Protein AF-A0A920LCV9-F1 (afdb_monomer_lite)

Secondary structure (DSSP, 8-state):
-HHHHHHHHHHHHHHHHHHHHHTT----------------EEEEETTEEEEHHHHHHHHHHHHHTT--GGG--HHHHHHHHHHHHHHHHHHHHTT----HHHHHHHHHHHHHHHHHHHSSHHHHHHHTT-S-HHHHHHHHHHHHHHHHHHHHHHHHHHHT-PPPHHHHHHHHHTS-TTTS--PPP---------PPPPPHHHHHHHHHHHHHHHHHHHTS---HHHHHHHH---GGGGGGTT-----

Radius of gyration: 43.28 Å; chains: 1; bounding box: 130×55×115 Å

Foldseek 3Di:
DVVVVVVVVVVVVVVVVVVVVVVVPDPPPPPPPVPDCPKDFPDDAPPDTDIPVNLVVVLVVCVVVVHDCPPPDSVVSVVVVNLLLNQLVVLVVVVPDDDLVVLLVVLVVVLVVLCVVQVHSVSVCVVVVHDDPVVVSVVSSVVVSSNVSSVVSVVVVVVPDDDDPVNVVVVVVPDPPVPDDDDDDDDDDDDDDDDDDDDVVVVVVVVVVVVVLVCCCPPVVDDNLVVCCVPDVDPVCNPPSPDDPPD

Sequence (247 aa):
MNKILSFYKQTCLLFFTLFVICLHGQSVSNSDLKKIKIDGVAAVVGDFVILDSDIDKTLIDLQSQGVSTENLDRCNLLGKLMEDKLYAHHAEQDSLEVDNQQIQSYVDQSIEYFTSQLGSIEKVLEYYKRKDEQAFRQELFEINKVNQLAQLMQSTIIDEIEITPEEVKSFFDNIPRYDLPIFGTELEISQIVVKPEVSDDDKKKIVDRLESIRNDVVVNGSSFCHKGNFVFSRPWYKTNGWKTNTR

pLDDT: mean 81.23, std 13.65, range [36.28, 95.38]

Structure (mmCIF, N/CA/C/O backbone):
data_AF-A0A920LCV9-F1
#
_entry.id   AF-A0A920LCV9-F1
#
loop_
_atom_site.group_PDB
_atom_site.id
_atom_site.type_symbol
_atom_site.label_atom_id
_atom_site.label_alt_id
_atom_site.label_comp_id
_atom_site.label_asym_id
_atom_site.label_entity_id
_atom_site.label_seq_id
_atom_site.pdbx_PDB_ins_code
_atom_site.Cartn_x
_atom_site.Cartn_y
_atom_site.Cartn_z
_atom_site.occupancy
_atom_site.B_iso_or_equiv
_atom_site.auth_seq_id
_atom_site.auth_comp_id
_atom_site.auth_asym_id
_atom_site.auth_atom_id
_atom_site.pdbx_PDB_model_num
ATOM 1 N N . MET A 1 1 ? -70.083 6.249 77.666 1.00 58.03 1 MET A N 1
ATOM 2 C CA . MET A 1 1 ? -69.489 5.176 76.831 1.00 58.03 1 MET A CA 1
ATOM 3 C C . MET A 1 1 ? -69.625 5.415 75.319 1.00 58.03 1 MET A C 1
ATOM 5 O O . MET A 1 1 ? -68.669 5.140 74.611 1.00 58.03 1 MET A O 1
ATOM 9 N N . ASN A 1 2 ? -70.705 6.023 74.807 1.00 57.53 2 ASN A N 1
ATOM 10 C CA . ASN A 1 2 ? -70.919 6.168 73.348 1.00 57.53 2 ASN A CA 1
ATOM 11 C C . ASN A 1 2 ? -70.010 7.179 72.608 1.00 57.53 2 ASN A C 1
ATOM 13 O O . ASN A 1 2 ? -69.813 7.043 71.404 1.00 57.53 2 ASN A O 1
ATOM 17 N N . LYS A 1 3 ? -69.410 8.165 73.295 1.00 59.84 3 LYS A N 1
ATOM 18 C CA . LYS A 1 3 ? -68.502 9.144 72.654 1.00 59.84 3 LYS A CA 1
ATOM 19 C C . LYS A 1 3 ? -67.120 8.567 72.312 1.00 59.84 3 LYS A C 1
ATOM 21 O O . LYS A 1 3 ? -66.543 8.942 71.301 1.00 59.84 3 LYS A O 1
ATOM 26 N N . ILE A 1 4 ? -66.621 7.621 73.111 1.00 64.81 4 ILE A N 1
ATOM 27 C CA . ILE A 1 4 ? -65.310 6.976 72.901 1.00 64.81 4 ILE A CA 1
ATOM 28 C C . ILE A 1 4 ? -65.374 6.003 71.715 1.00 64.81 4 ILE A C 1
ATOM 30 O O . ILE A 1 4 ? -64.457 5.958 70.899 1.00 64.81 4 ILE A O 1
ATOM 34 N N . LEU A 1 5 ? -66.503 5.299 71.560 1.00 60.22 5 LEU A N 1
ATOM 35 C CA . LEU A 1 5 ? -66.743 4.407 70.424 1.00 60.22 5 LEU A CA 1
ATOM 36 C C . LEU A 1 5 ? -66.846 5.178 69.093 1.00 60.22 5 LEU A C 1
ATOM 38 O O . LEU A 1 5 ? -66.324 4.733 68.075 1.00 60.22 5 LEU A O 1
ATOM 42 N N . SER A 1 6 ? -67.469 6.363 69.109 1.00 59.53 6 SER A N 1
ATOM 43 C CA . SER A 1 6 ? -67.522 7.272 67.953 1.00 59.53 6 SER A CA 1
ATOM 44 C C . SER A 1 6 ? -66.137 7.788 67.560 1.00 59.53 6 SER A C 1
ATOM 46 O O . SER A 1 6 ? -65.866 7.947 66.373 1.00 59.53 6 SER A O 1
ATOM 48 N N . PHE A 1 7 ? -65.268 8.041 68.541 1.00 65.44 7 PHE A N 1
ATOM 49 C CA . PHE A 1 7 ? -63.921 8.557 68.304 1.00 65.44 7 PHE A CA 1
ATOM 50 C C . PHE A 1 7 ? -63.031 7.509 67.626 1.00 65.44 7 PHE A C 1
ATOM 52 O O . PHE A 1 7 ? -62.386 7.820 66.631 1.00 65.44 7 PHE A O 1
ATOM 59 N N . TYR A 1 8 ? -63.083 6.253 68.090 1.00 64.44 8 TYR A N 1
ATOM 60 C CA . TYR A 1 8 ? -62.370 5.129 67.467 1.00 64.44 8 TYR A CA 1
ATOM 61 C C . TYR A 1 8 ? -62.879 4.806 66.058 1.00 64.44 8 TYR A C 1
ATOM 63 O O . TYR A 1 8 ? -62.100 4.448 65.179 1.00 64.44 8 TYR A O 1
ATOM 71 N N . LYS A 1 9 ? -64.185 4.963 65.814 1.00 70.50 9 LYS A N 1
ATOM 72 C CA . LYS A 1 9 ? -64.770 4.746 64.487 1.00 70.50 9 LYS A CA 1
ATOM 73 C C . LYS A 1 9 ? -64.315 5.815 63.486 1.00 70.50 9 LYS A C 1
ATOM 75 O O . LYS A 1 9 ? -64.007 5.472 62.351 1.00 70.50 9 LYS A O 1
ATOM 80 N N . GLN A 1 10 ? -64.205 7.078 63.913 1.00 71.00 10 GLN A N 1
ATOM 81 C CA . GLN A 1 10 ? -63.743 8.192 63.074 1.00 71.00 10 GLN A CA 1
ATOM 82 C C . GLN A 1 10 ? -62.236 8.112 62.770 1.00 71.00 10 GLN A C 1
ATOM 84 O O . GLN A 1 10 ? -61.829 8.343 61.633 1.00 71.00 10 GLN A O 1
ATOM 89 N N . THR A 1 11 ? -61.408 7.747 63.757 1.00 71.31 11 THR A N 1
ATOM 90 C CA . THR A 1 11 ? -59.956 7.577 63.562 1.00 71.31 11 THR A CA 1
ATOM 91 C C . THR A 1 11 ? -59.626 6.353 62.710 1.00 71.31 11 THR A C 1
ATOM 93 O O . THR A 1 11 ? -58.707 6.412 61.897 1.00 71.31 11 THR A O 1
ATOM 96 N N . CYS A 1 12 ? -60.409 5.274 62.815 1.00 69.81 12 CYS A N 1
ATOM 97 C CA . CYS A 1 12 ? -60.252 4.089 61.970 1.00 69.81 12 CYS A CA 1
ATOM 98 C C . CYS A 1 12 ? -60.714 4.345 60.520 1.00 69.81 12 CYS A C 1
ATOM 100 O O . CYS A 1 12 ? -60.045 3.908 59.585 1.00 69.81 12 CYS A O 1
ATOM 102 N N . LEU A 1 13 ? -61.782 5.133 60.313 1.00 71.12 13 LEU A N 1
ATOM 103 C CA . LEU A 1 13 ? -62.235 5.534 58.972 1.00 71.12 13 LEU A CA 1
ATOM 104 C C . LEU A 1 13 ? -61.201 6.428 58.260 1.00 71.12 13 LEU A C 1
ATOM 106 O O . LEU A 1 13 ? -60.940 6.227 57.079 1.00 71.12 13 LEU A O 1
ATOM 110 N N . LEU A 1 14 ? -60.564 7.355 58.989 1.00 68.06 14 LEU A N 1
ATOM 111 C CA . LEU A 1 14 ? -59.497 8.226 58.470 1.00 68.06 14 LEU A CA 1
ATOM 112 C C . LEU A 1 14 ? -58.232 7.447 58.070 1.00 68.06 14 LEU A C 1
ATOM 114 O O . LEU A 1 14 ? -57.639 7.726 57.027 1.00 68.06 14 LEU A O 1
ATOM 118 N N . PHE A 1 15 ? -57.843 6.432 58.848 1.00 66.75 15 PHE A N 1
ATOM 119 C CA . PHE A 1 15 ? -56.713 5.559 58.506 1.00 66.75 15 PHE A CA 1
ATOM 120 C C . PHE A 1 15 ? -57.008 4.658 57.300 1.00 66.75 15 PHE A C 1
ATOM 122 O O . PHE A 1 15 ? -56.132 4.449 56.461 1.00 66.75 15 PHE A O 1
ATOM 129 N N . PHE A 1 16 ? -58.246 4.176 57.166 1.00 65.31 16 PHE A N 1
ATOM 130 C CA . PHE A 1 16 ? -58.659 3.375 56.013 1.00 65.31 16 PHE A CA 1
ATOM 131 C C . PHE A 1 16 ? -58.687 4.211 54.724 1.00 65.31 16 PHE A C 1
ATOM 133 O O . PHE A 1 16 ? -58.244 3.745 53.677 1.00 65.31 16 PHE A O 1
ATOM 140 N N . THR A 1 17 ? -59.100 5.483 54.798 1.00 64.50 17 THR A N 1
ATOM 141 C CA . THR A 1 17 ? -59.024 6.401 53.648 1.00 64.50 17 THR A CA 1
ATOM 142 C C . THR A 1 17 ? -57.586 6.760 53.259 1.00 64.50 17 THR A C 1
ATOM 144 O O . THR A 1 17 ? -57.299 6.882 52.072 1.00 64.50 17 THR A O 1
ATOM 147 N N . LEU A 1 18 ? -56.659 6.857 54.221 1.00 63.53 18 LEU A N 1
ATOM 148 C CA . LEU A 1 18 ? -55.242 7.134 53.949 1.00 63.53 18 LEU A CA 1
ATOM 149 C C . LEU A 1 18 ? -54.534 5.937 53.282 1.00 63.53 18 LEU A C 1
ATOM 151 O O . LEU A 1 18 ? -53.680 6.123 52.419 1.00 63.53 18 LEU A O 1
ATOM 155 N N . PHE A 1 19 ? -54.934 4.707 53.621 1.00 63.50 19 PHE A N 1
ATOM 156 C CA . PHE A 1 19 ? -54.400 3.482 53.017 1.00 63.50 19 PHE A CA 1
ATOM 157 C C . PHE A 1 19 ? -54.870 3.280 51.563 1.00 63.50 19 PHE A C 1
ATOM 159 O O . PHE A 1 19 ? -54.095 2.841 50.716 1.00 63.50 19 PHE A O 1
ATOM 166 N N . VAL A 1 20 ? -56.110 3.665 51.237 1.00 66.50 20 VAL A N 1
ATOM 167 C CA . VAL A 1 20 ? -56.675 3.539 49.876 1.00 66.50 20 VAL A CA 1
ATOM 168 C C . VAL A 1 20 ? -56.090 4.571 48.897 1.00 66.50 20 VAL A C 1
ATOM 170 O O . VAL A 1 20 ? -55.943 4.277 47.710 1.00 66.50 20 VAL A O 1
ATOM 173 N N . ILE A 1 21 ? -55.687 5.752 49.380 1.00 63.03 21 ILE A N 1
ATOM 174 C CA . ILE A 1 21 ? -55.034 6.787 48.556 1.00 63.03 21 ILE A CA 1
ATOM 175 C C . ILE A 1 21 ? -53.597 6.378 48.178 1.00 63.03 21 ILE A C 1
ATOM 177 O O . ILE A 1 21 ? -53.164 6.652 47.061 1.00 63.03 21 ILE A O 1
ATOM 181 N N . CYS A 1 22 ? -52.889 5.629 49.032 1.00 59.06 22 CYS A N 1
ATOM 182 C CA . CYS A 1 22 ? -51.566 5.079 48.702 1.00 59.06 22 CYS A CA 1
ATOM 183 C C . CYS A 1 22 ? -51.599 3.939 47.666 1.00 59.06 22 CYS A C 1
ATOM 185 O O . CYS A 1 22 ? -50.577 3.677 47.034 1.00 59.06 22 CYS A O 1
ATOM 187 N N . LEU A 1 23 ? -52.745 3.278 47.446 1.00 55.47 23 LEU A N 1
ATOM 188 C CA . LEU A 1 23 ? -52.866 2.204 46.447 1.00 55.47 23 LEU A CA 1
ATOM 189 C C . LEU A 1 23 ? -53.067 2.695 45.000 1.00 55.47 23 LEU A C 1
ATOM 191 O O . LEU A 1 23 ? -52.964 1.893 44.079 1.00 55.47 23 LEU A O 1
ATOM 195 N N . HIS A 1 24 ? -53.312 3.989 44.775 1.00 54.56 24 HIS A N 1
ATOM 196 C CA . HIS A 1 24 ? -53.583 4.542 43.437 1.00 54.56 24 HIS A CA 1
ATOM 197 C C . HIS A 1 24 ? -52.374 5.247 42.794 1.00 54.56 24 HIS A C 1
ATOM 199 O O . HIS A 1 24 ? -52.523 5.950 41.798 1.00 54.56 24 HIS A O 1
ATOM 205 N N . GLY A 1 25 ? -51.174 5.079 43.353 1.00 58.78 25 GLY A N 1
ATOM 206 C CA . GLY A 1 25 ? -50.022 5.922 43.037 1.00 58.78 25 GLY A CA 1
ATOM 207 C C . GLY A 1 25 ? -48.787 5.206 42.507 1.00 58.78 25 GLY A C 1
ATOM 208 O O . GLY A 1 25 ? -47.708 5.582 42.936 1.00 58.78 25 GLY A O 1
ATOM 209 N N . GLN A 1 26 ? -48.896 4.214 41.615 1.00 57.78 26 GLN A N 1
ATOM 210 C CA . GLN A 1 26 ? -47.763 3.773 40.777 1.00 57.78 26 GLN A CA 1
ATOM 211 C C . GLN A 1 26 ? -48.237 3.290 39.399 1.00 57.78 26 GLN A C 1
ATOM 213 O O . GLN A 1 26 ? -48.192 2.107 39.078 1.00 57.78 26 GLN A O 1
ATOM 218 N N . SER A 1 27 ? -48.651 4.216 38.535 1.00 48.75 27 SER A N 1
ATOM 219 C CA . SER A 1 27 ? -48.462 4.014 37.099 1.00 48.75 27 SER A CA 1
ATOM 220 C C . SER A 1 27 ? -46.987 4.283 36.805 1.00 48.75 27 SER A C 1
ATOM 222 O O . SER A 1 27 ? -46.595 5.416 36.526 1.00 48.75 27 SER A O 1
ATOM 224 N N . VAL A 1 28 ? -46.150 3.253 36.950 1.00 53.59 28 VAL A N 1
ATOM 225 C CA . VAL A 1 28 ? -44.804 3.259 36.374 1.00 53.59 28 VAL A CA 1
ATOM 226 C C . VAL A 1 28 ? -45.009 3.280 34.868 1.00 53.59 28 VAL A C 1
ATOM 228 O O . VAL A 1 28 ? -45.265 2.254 34.240 1.00 53.59 28 VAL A O 1
ATOM 231 N N . SER A 1 29 ? -44.971 4.477 34.295 1.00 45.62 29 SER A N 1
ATOM 232 C CA . SER A 1 29 ? -44.757 4.663 32.874 1.00 45.62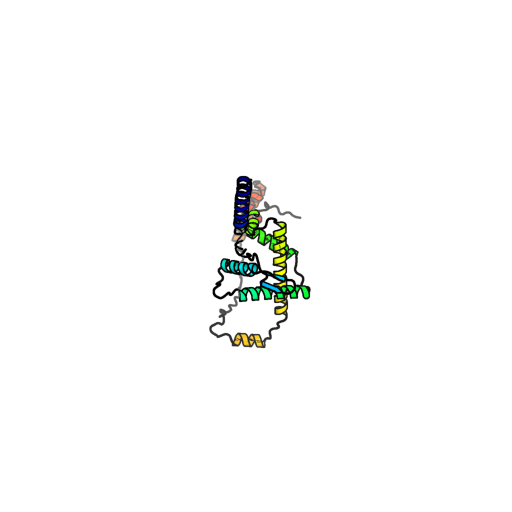 29 SER A CA 1
ATOM 233 C C . SER A 1 29 ? -43.421 3.993 32.574 1.00 45.62 29 SER A C 1
ATOM 235 O O . SER A 1 29 ? -42.367 4.559 32.857 1.00 45.62 29 SER A O 1
ATOM 237 N N . ASN A 1 30 ? -43.456 2.763 32.058 1.00 51.50 30 ASN A N 1
ATOM 238 C CA . ASN A 1 30 ? -42.344 2.217 31.296 1.00 51.50 30 ASN A CA 1
ATOM 239 C C . ASN A 1 30 ? -42.178 3.159 30.104 1.00 51.50 30 ASN A C 1
ATOM 241 O O . ASN A 1 30 ? -42.776 2.962 29.052 1.00 51.50 30 ASN A O 1
ATOM 245 N N . SER A 1 31 ? -41.429 4.246 30.295 1.00 50.25 31 SER A N 1
ATOM 246 C CA . SER A 1 31 ? -40.749 4.884 29.188 1.00 50.25 31 SER A CA 1
ATOM 247 C C . SER A 1 31 ? -39.945 3.765 28.560 1.00 50.25 31 SER A C 1
ATOM 249 O O . SER A 1 31 ? -39.052 3.232 29.224 1.00 50.25 31 SER A O 1
ATOM 251 N N . ASP A 1 32 ? -40.321 3.363 27.350 1.00 58.06 32 ASP A N 1
ATOM 252 C CA . ASP A 1 32 ? -39.513 2.497 26.513 1.00 58.06 32 ASP A CA 1
ATOM 253 C C . ASP A 1 32 ? -38.075 3.003 26.610 1.00 58.06 32 ASP A C 1
ATOM 255 O O . ASP A 1 32 ? -37.727 4.047 26.050 1.00 58.06 32 ASP A O 1
ATOM 259 N N . LEU A 1 33 ? -37.246 2.304 27.392 1.00 58.56 33 LEU A N 1
ATOM 260 C CA . LEU A 1 33 ? -35.805 2.451 27.341 1.00 58.56 33 LEU A CA 1
ATOM 261 C C . LEU A 1 33 ? -35.461 1.977 25.941 1.00 58.56 33 LEU A C 1
ATOM 263 O O . LEU A 1 33 ? -35.270 0.784 25.704 1.00 58.56 33 LEU A O 1
ATOM 267 N N . LYS A 1 34 ? -35.516 2.915 24.995 1.00 62.59 34 LYS A N 1
ATOM 268 C CA . LYS A 1 34 ? -35.220 2.703 23.592 1.00 62.59 34 LYS A CA 1
ATOM 269 C C . LYS A 1 34 ? -33.767 2.262 23.584 1.00 62.59 34 LYS A C 1
ATOM 271 O O . LYS A 1 34 ? -32.870 3.088 23.721 1.00 62.59 34 LYS A O 1
ATOM 276 N N . LYS A 1 35 ? -33.548 0.945 23.581 1.00 71.50 35 LYS A N 1
ATOM 277 C CA . LYS A 1 35 ? -32.213 0.355 23.604 1.00 71.50 35 LYS A CA 1
ATOM 278 C C . LYS A 1 35 ? -31.484 0.926 22.396 1.00 71.50 35 LYS A C 1
ATOM 280 O O . LYS A 1 35 ? -31.874 0.663 21.261 1.00 71.50 35 LYS A O 1
ATOM 285 N N . ILE A 1 36 ? -30.493 1.775 22.646 1.00 74.31 36 ILE A N 1
ATOM 286 C CA . ILE A 1 36 ? -29.676 2.358 21.588 1.00 74.31 36 ILE A CA 1
ATOM 287 C C . ILE A 1 36 ? -28.741 1.244 21.126 1.00 74.31 36 ILE A C 1
ATOM 289 O O . ILE A 1 36 ? -27.939 0.740 21.912 1.00 74.31 36 ILE A O 1
ATOM 293 N N . LYS A 1 37 ? -28.882 0.824 19.867 1.00 74.50 37 LYS A N 1
ATOM 294 C CA . LYS A 1 37 ? -27.910 -0.057 19.218 1.00 74.50 37 LYS A CA 1
ATOM 295 C C . LYS A 1 37 ? -26.623 0.756 19.053 1.00 74.50 37 LYS A C 1
ATOM 297 O O . LYS A 1 37 ? -26.650 1.780 18.381 1.00 74.50 37 LYS A O 1
ATOM 302 N N . ILE A 1 38 ? -25.555 0.350 19.740 1.00 78.81 38 ILE A N 1
ATOM 303 C CA . ILE A 1 38 ? -24.259 1.047 19.701 1.00 78.81 38 ILE A CA 1
ATOM 304 C C . ILE A 1 38 ? -23.527 0.684 18.409 1.00 78.81 38 ILE A C 1
ATOM 306 O O . ILE A 1 38 ? -23.173 1.569 17.643 1.00 78.81 38 ILE A O 1
ATOM 310 N N . ASP A 1 39 ? -23.361 -0.615 18.162 1.00 86.31 39 ASP A N 1
ATOM 311 C CA . ASP A 1 39 ? -22.856 -1.156 16.904 1.00 86.31 39 ASP A CA 1
ATOM 312 C C . ASP A 1 39 ? -23.458 -2.549 16.684 1.00 86.31 39 ASP A C 1
ATOM 314 O O . ASP A 1 39 ? -23.817 -3.242 17.643 1.00 86.31 39 ASP A O 1
ATOM 318 N N . GLY A 1 40 ? -23.643 -2.928 15.426 1.00 87.69 40 GLY A N 1
ATOM 319 C CA . GLY A 1 40 ? -24.177 -4.224 15.031 1.00 87.69 40 GLY A CA 1
ATOM 320 C C . GLY A 1 40 ? -23.167 -5.031 14.248 1.00 87.69 40 GLY A C 1
ATOM 321 O O . GLY A 1 40 ? -22.345 -4.474 13.536 1.00 87.69 40 GLY A O 1
ATOM 322 N N . VAL A 1 41 ? -23.279 -6.352 14.334 1.00 91.88 41 VAL A N 1
ATOM 323 C CA . VAL A 1 41 ? -22.619 -7.235 13.375 1.00 91.88 41 VAL A CA 1
ATOM 324 C C . VAL A 1 41 ? -23.473 -7.270 12.113 1.00 91.88 41 VAL A C 1
ATOM 326 O O . VAL A 1 41 ? -24.637 -7.672 12.177 1.00 91.88 41 VAL A O 1
ATOM 329 N N . ALA A 1 42 ? -22.901 -6.835 10.995 1.00 91.50 42 ALA A N 1
ATOM 330 C CA . ALA A 1 42 ? -23.540 -6.881 9.687 1.00 91.50 42 ALA A CA 1
ATOM 331 C C . ALA A 1 42 ? -23.377 -8.267 9.045 1.00 91.50 42 ALA A C 1
ATOM 333 O O . ALA A 1 42 ? -24.340 -8.824 8.521 1.00 91.50 42 ALA A O 1
ATOM 334 N N . ALA A 1 43 ? -22.169 -8.838 9.119 1.00 92.94 43 ALA A N 1
ATOM 335 C CA . ALA A 1 43 ? -21.843 -10.152 8.568 1.00 92.94 43 ALA A CA 1
ATOM 336 C C . ALA A 1 43 ? -20.645 -10.797 9.287 1.00 92.94 43 ALA A C 1
ATOM 338 O O . ALA A 1 43 ? -19.869 -10.122 9.964 1.00 92.94 43 ALA A O 1
ATOM 339 N N . VAL A 1 44 ? -20.497 -12.112 9.121 1.00 93.62 44 VAL A N 1
ATOM 340 C CA . VAL A 1 44 ? -19.365 -12.905 9.624 1.00 93.62 44 VAL A CA 1
ATOM 341 C C . VAL A 1 44 ? -18.861 -13.788 8.486 1.00 93.62 44 VAL A C 1
ATOM 343 O O . VAL A 1 44 ? -19.664 -14.457 7.834 1.00 93.62 44 VAL A O 1
ATOM 346 N N . VAL A 1 45 ? -17.551 -13.780 8.244 1.00 93.12 45 VAL A N 1
ATOM 347 C CA . VAL A 1 45 ? -16.880 -14.569 7.204 1.00 93.12 45 VAL A CA 1
ATOM 348 C C . VAL A 1 45 ? -15.708 -15.308 7.844 1.00 93.12 45 VAL A C 1
ATOM 350 O O . VAL A 1 45 ? -14.686 -14.698 8.151 1.00 93.12 45 VAL A O 1
ATOM 353 N N . GLY A 1 46 ? -15.875 -16.612 8.080 1.00 89.12 46 GLY A N 1
ATOM 354 C CA . GLY A 1 46 ? -14.899 -17.404 8.835 1.00 89.12 46 GLY A CA 1
ATOM 355 C C . GLY A 1 46 ? -14.686 -16.819 10.233 1.00 89.12 46 GLY A C 1
ATOM 356 O O . GLY A 1 46 ? -15.649 -16.662 10.987 1.00 89.12 46 GLY A O 1
ATOM 357 N N . ASP A 1 47 ? -13.443 -16.441 10.529 1.00 88.56 47 ASP A N 1
ATOM 358 C CA . ASP A 1 47 ? -13.042 -15.812 11.793 1.00 88.56 47 ASP A CA 1
ATOM 359 C C . ASP A 1 47 ? -13.166 -14.273 11.790 1.00 88.56 47 ASP A C 1
ATOM 361 O O . ASP A 1 47 ? -12.996 -13.625 12.826 1.00 88.56 47 ASP A O 1
ATOM 365 N N . PHE A 1 48 ? -13.511 -13.658 10.651 1.00 91.75 48 PHE A N 1
ATOM 366 C CA . PHE A 1 48 ? -13.643 -12.207 10.523 1.00 91.75 48 PHE A CA 1
ATOM 367 C C . PHE A 1 48 ? -15.085 -11.733 10.724 1.00 91.75 48 PHE A C 1
ATOM 369 O O . PHE A 1 48 ? -16.034 -12.262 10.142 1.00 91.75 48 PHE A O 1
ATOM 376 N N . VAL A 1 49 ? -15.249 -10.663 11.503 1.00 92.25 49 VAL A N 1
ATOM 377 C CA . VAL A 1 49 ? -16.540 -10.012 11.765 1.00 92.25 49 VAL A CA 1
ATOM 378 C C . VAL A 1 49 ? -16.560 -8.641 11.094 1.00 92.25 49 VAL A C 1
ATOM 380 O O . VAL A 1 49 ? -15.598 -7.887 11.212 1.00 92.25 49 VAL A O 1
ATOM 383 N N . ILE A 1 50 ? -17.657 -8.318 10.407 1.00 92.62 50 ILE A N 1
ATOM 384 C CA . ILE A 1 50 ? -17.883 -7.018 9.765 1.00 92.62 50 ILE A CA 1
ATOM 385 C C . ILE A 1 50 ? -18.952 -6.271 10.559 1.00 92.62 50 ILE A C 1
ATOM 387 O O . ILE A 1 50 ? -20.062 -6.783 10.755 1.00 92.62 50 ILE A O 1
ATOM 391 N N . LEU A 1 51 ? -18.621 -5.064 11.016 1.00 92.75 51 LEU A N 1
ATOM 392 C CA . LEU A 1 51 ? -19.530 -4.220 11.784 1.00 92.75 51 LEU A CA 1
ATOM 393 C C . LEU A 1 51 ? -20.337 -3.293 10.869 1.00 92.75 51 LEU A C 1
ATOM 395 O O . LEU A 1 51 ? -19.874 -2.882 9.805 1.00 92.75 51 LEU A O 1
ATOM 399 N N . ASP A 1 52 ? -21.535 -2.910 11.312 1.00 91.81 52 ASP A N 1
ATOM 400 C CA . ASP A 1 52 ? -22.338 -1.880 10.643 1.00 91.81 52 ASP A CA 1
ATOM 401 C C . ASP A 1 52 ? -21.543 -0.566 10.533 1.00 91.81 52 ASP A C 1
ATOM 403 O O . ASP A 1 52 ? -21.595 0.110 9.504 1.00 91.81 52 ASP A O 1
ATOM 407 N N . SER A 1 53 ? -20.761 -0.234 11.571 1.00 90.94 53 SER A N 1
ATOM 408 C CA . SER A 1 53 ? -19.914 0.960 11.580 1.00 90.94 53 SER A CA 1
ATOM 409 C C . SER A 1 53 ? -18.764 0.918 10.574 1.00 90.94 53 SER A C 1
ATOM 411 O O . SER A 1 53 ? -18.316 1.979 10.141 1.00 90.94 53 SER A O 1
ATOM 413 N N . ASP A 1 54 ? -18.296 -0.263 10.170 1.00 89.75 54 ASP A N 1
ATOM 414 C CA . ASP A 1 54 ? -17.224 -0.382 9.179 1.00 89.75 54 ASP A CA 1
ATOM 415 C C . ASP A 1 54 ? -17.734 0.006 7.789 1.00 89.75 54 ASP A C 1
ATOM 417 O O . ASP A 1 54 ? -17.080 0.780 7.096 1.00 89.75 54 ASP A O 1
ATOM 421 N N . ILE A 1 55 ? -18.953 -0.415 7.432 1.00 91.50 55 ILE A N 1
ATOM 422 C CA . ILE A 1 55 ? -19.615 -0.038 6.171 1.00 91.50 55 ILE A CA 1
ATOM 423 C C . ILE A 1 55 ? -19.788 1.486 6.092 1.00 91.50 55 ILE A C 1
ATOM 425 O O . ILE A 1 55 ? -19.516 2.101 5.059 1.00 91.50 55 ILE A O 1
ATOM 429 N N . ASP A 1 56 ? -20.229 2.100 7.193 1.00 89.75 56 ASP A N 1
ATOM 430 C CA . ASP A 1 56 ? -20.459 3.544 7.267 1.00 89.75 56 ASP A CA 1
ATOM 431 C C . ASP A 1 56 ? -19.150 4.335 7.159 1.00 89.75 56 ASP A C 1
ATOM 433 O O . ASP A 1 56 ? -19.098 5.340 6.449 1.00 89.75 56 ASP A O 1
ATOM 437 N N . LYS A 1 57 ? -18.082 3.874 7.824 1.00 89.12 57 LYS A N 1
ATOM 438 C CA . LYS A 1 57 ? -16.747 4.481 7.713 1.00 89.12 57 LYS A CA 1
ATOM 439 C C . LYS A 1 57 ? -16.219 4.387 6.290 1.00 89.12 57 LYS A C 1
ATOM 441 O O . LYS A 1 57 ? -15.816 5.406 5.747 1.00 89.12 57 LYS A O 1
ATOM 446 N N . THR A 1 58 ? -16.304 3.216 5.655 1.00 88.06 58 THR A N 1
ATOM 447 C CA . THR A 1 58 ? -15.869 3.047 4.261 1.00 88.06 58 THR A CA 1
ATOM 448 C C . THR A 1 58 ? -16.618 3.990 3.323 1.00 88.06 58 THR A C 1
ATOM 450 O O . THR A 1 58 ? -16.016 4.584 2.431 1.00 88.06 58 THR A O 1
ATOM 453 N N . LEU A 1 59 ? -17.922 4.189 3.535 1.00 88.81 59 LEU A N 1
ATOM 454 C CA . LEU A 1 59 ? -18.697 5.149 2.752 1.00 88.81 59 LEU A CA 1
ATOM 455 C C . LEU A 1 59 ? -18.203 6.591 2.958 1.00 88.81 59 LEU A C 1
ATOM 457 O O . LEU A 1 59 ? -18.031 7.316 1.979 1.00 88.81 59 LEU A O 1
ATOM 461 N N . ILE A 1 60 ? -17.961 7.004 4.206 1.00 87.88 60 ILE A N 1
ATOM 462 C CA . ILE A 1 60 ? -17.431 8.338 4.534 1.00 87.88 60 ILE A CA 1
ATOM 463 C C . ILE A 1 60 ? -16.039 8.536 3.918 1.00 87.88 60 ILE A C 1
ATOM 465 O O . ILE A 1 60 ? -15.765 9.593 3.346 1.00 87.88 60 ILE A O 1
ATOM 469 N N . ASP A 1 61 ? -15.185 7.516 3.972 1.00 85.69 61 ASP A N 1
ATOM 470 C CA . ASP A 1 61 ? -13.838 7.557 3.409 1.00 85.69 61 ASP A CA 1
ATOM 471 C C . ASP A 1 61 ? -13.888 7.741 1.885 1.00 85.69 61 ASP A C 1
ATOM 473 O O . ASP A 1 61 ? -13.213 8.620 1.348 1.00 85.69 61 ASP A O 1
ATOM 477 N N . LEU A 1 62 ? -14.758 7.010 1.182 1.00 87.75 62 LEU A N 1
ATOM 478 C CA . LEU A 1 62 ? -14.957 7.164 -0.266 1.00 87.75 62 LEU A CA 1
ATOM 479 C C . LEU A 1 62 ? -15.504 8.549 -0.641 1.00 87.75 62 LEU A C 1
ATOM 481 O O . LEU A 1 62 ? -15.064 9.147 -1.626 1.00 87.75 62 LEU A O 1
ATOM 485 N N . GLN A 1 63 ? -16.423 9.093 0.161 1.00 86.75 63 GLN A N 1
ATOM 486 C CA . GLN A 1 63 ? -16.923 10.459 -0.021 1.00 86.75 63 GLN A CA 1
ATOM 487 C C . GLN A 1 63 ? -15.813 11.495 0.166 1.00 86.75 63 GLN A C 1
ATOM 489 O O . GLN A 1 63 ? -15.732 12.451 -0.605 1.00 86.75 63 GLN A O 1
ATOM 494 N N . SER A 1 64 ? -14.931 11.294 1.148 1.00 86.56 64 SER A N 1
ATOM 495 C CA . SER A 1 64 ? -13.798 12.190 1.402 1.00 86.56 64 SER A CA 1
ATOM 496 C C . SER A 1 64 ? -12.781 12.204 0.253 1.00 86.56 64 SER A C 1
ATOM 498 O O . SER A 1 64 ? -12.153 13.229 -0.003 1.00 86.56 64 SER A O 1
ATOM 500 N N . GLN A 1 65 ? -12.677 11.096 -0.488 1.00 85.94 65 GLN A N 1
ATOM 501 C CA . GLN A 1 65 ? -11.831 10.953 -1.676 1.00 85.94 65 GLN A CA 1
ATOM 502 C C . GLN A 1 65 ? -12.472 11.525 -2.954 1.00 85.94 65 GLN A C 1
ATOM 504 O O . GLN A 1 65 ? -11.836 11.541 -4.006 1.00 85.94 65 GLN A O 1
ATOM 509 N N . GLY A 1 66 ? -13.719 12.006 -2.887 1.00 83.31 66 GLY A N 1
ATOM 510 C CA . GLY A 1 66 ? -14.437 12.560 -4.037 1.00 83.31 66 GLY A CA 1
ATOM 511 C C . GLY A 1 66 ? -15.014 11.508 -4.989 1.00 83.31 66 GLY A C 1
ATOM 512 O O . GLY A 1 66 ? -15.368 11.844 -6.119 1.00 83.31 66 GLY A O 1
ATOM 513 N N . VAL A 1 67 ? -15.127 10.247 -4.558 1.00 82.12 67 VAL A N 1
ATOM 514 C CA . VAL A 1 67 ? -15.756 9.181 -5.349 1.00 82.12 67 VAL A CA 1
ATOM 515 C C . VAL A 1 67 ? -17.268 9.414 -5.400 1.00 82.12 67 VAL A C 1
ATOM 517 O O . VAL A 1 67 ? -17.914 9.634 -4.373 1.00 82.12 67 VAL A O 1
ATOM 520 N N . SER A 1 68 ? -17.859 9.360 -6.598 1.00 76.75 68 SER A N 1
ATOM 521 C CA . SER A 1 68 ? -19.308 9.499 -6.773 1.00 76.75 68 SER A CA 1
ATOM 522 C C . SER A 1 68 ? -20.041 8.357 -6.062 1.00 76.75 68 SER A C 1
ATOM 524 O O . SER A 1 68 ? -19.951 7.201 -6.477 1.00 76.75 68 SER A O 1
ATOM 526 N N . THR A 1 69 ? -20.792 8.676 -5.010 1.00 72.06 69 THR A N 1
ATOM 527 C CA . THR A 1 69 ? -21.537 7.684 -4.214 1.00 72.06 69 THR A CA 1
ATOM 528 C C . THR A 1 69 ? -22.939 7.390 -4.741 1.00 72.06 69 THR A C 1
ATOM 530 O O . THR A 1 69 ? -23.633 6.548 -4.185 1.00 72.06 69 THR A O 1
ATOM 533 N N . GLU A 1 70 ? -23.345 8.016 -5.848 1.00 70.75 70 GLU A N 1
ATOM 534 C CA . GLU A 1 70 ? -24.692 7.883 -6.424 1.00 70.75 70 GLU A CA 1
ATOM 535 C C . GLU A 1 70 ? -25.059 6.437 -6.808 1.00 70.75 70 GLU A C 1
ATOM 537 O O . GLU A 1 70 ? -26.229 6.074 -6.753 1.00 70.75 70 GLU A O 1
ATOM 542 N N . ASN A 1 71 ? -24.065 5.599 -7.129 1.00 69.50 71 ASN A N 1
ATOM 543 C CA . ASN A 1 71 ? -24.253 4.183 -7.478 1.00 69.50 71 ASN A CA 1
ATOM 544 C C . ASN A 1 71 ? -23.767 3.204 -6.389 1.00 69.50 71 ASN A C 1
ATOM 546 O O . ASN A 1 71 ? -23.794 1.987 -6.590 1.00 69.50 71 ASN A O 1
ATOM 550 N N . LEU A 1 72 ? -23.288 3.708 -5.248 1.00 76.81 72 LEU A N 1
ATOM 551 C CA . LEU A 1 72 ? -22.751 2.884 -4.165 1.00 76.81 72 LEU A CA 1
ATOM 552 C C . LEU A 1 72 ? -23.822 2.659 -3.100 1.00 76.81 72 LEU A C 1
ATOM 554 O O . LEU A 1 72 ? -23.993 3.459 -2.183 1.00 76.81 72 LEU A O 1
ATOM 558 N N . ASP A 1 73 ? -24.534 1.541 -3.223 1.00 84.06 73 ASP A N 1
ATOM 559 C CA . ASP A 1 73 ? -25.435 1.079 -2.174 1.00 84.06 73 ASP A CA 1
ATOM 560 C C . ASP A 1 73 ? -24.656 0.412 -1.027 1.00 84.06 73 ASP A C 1
ATOM 562 O O . ASP A 1 73 ? -23.606 -0.208 -1.230 1.00 84.06 73 ASP A O 1
ATOM 566 N N . ARG A 1 74 ? -25.210 0.477 0.188 1.00 86.19 74 ARG A N 1
ATOM 567 C CA . ARG A 1 74 ? -24.666 -0.191 1.382 1.00 86.19 74 ARG A CA 1
ATOM 568 C C . ARG A 1 74 ? -24.468 -1.684 1.146 1.00 86.19 74 ARG A C 1
ATOM 570 O O . ARG A 1 74 ? -23.514 -2.259 1.656 1.00 86.19 74 ARG A O 1
ATOM 577 N N . CYS A 1 75 ? -25.364 -2.304 0.377 1.00 89.19 75 CYS A N 1
ATOM 578 C CA . CYS A 1 75 ? -25.279 -3.721 0.044 1.00 89.19 75 CYS A CA 1
ATOM 579 C C . CYS A 1 75 ? -24.052 -4.038 -0.822 1.00 89.19 75 CYS A C 1
ATOM 581 O O . CYS A 1 75 ? -23.378 -5.031 -0.561 1.00 89.19 75 CYS A O 1
ATOM 583 N N . ASN A 1 76 ? -23.718 -3.178 -1.789 1.00 89.69 76 ASN A N 1
ATOM 584 C CA . ASN A 1 76 ? -22.535 -3.354 -2.636 1.00 89.69 76 ASN A CA 1
ATOM 585 C C . ASN A 1 76 ? -21.245 -3.194 -1.822 1.00 89.69 76 ASN A C 1
ATOM 587 O O . ASN A 1 76 ? -20.316 -3.984 -1.980 1.00 89.69 76 ASN A O 1
ATOM 591 N N . LEU A 1 77 ? -21.208 -2.216 -0.909 1.00 90.38 77 LEU A N 1
ATOM 592 C CA . LEU A 1 77 ? -20.079 -2.032 0.007 1.00 90.38 77 LEU A CA 1
ATOM 593 C C . LEU A 1 77 ? -19.915 -3.221 0.955 1.00 90.38 77 LEU A C 1
ATOM 595 O O . LEU A 1 77 ? -18.807 -3.722 1.117 1.00 90.38 77 LEU A O 1
ATOM 599 N N . LEU A 1 78 ? -21.012 -3.713 1.534 1.00 93.25 78 LEU A N 1
ATOM 600 C CA . LEU A 1 78 ? -20.985 -4.921 2.355 1.00 93.25 78 LEU A CA 1
ATOM 601 C C . LEU A 1 78 ? -20.478 -6.123 1.552 1.00 93.25 78 LEU A C 1
ATOM 603 O O . LEU A 1 78 ? -19.634 -6.860 2.048 1.00 93.25 78 LEU A O 1
ATOM 607 N N . GLY A 1 79 ? -20.951 -6.296 0.315 1.00 92.56 79 GLY A N 1
ATOM 608 C CA . GLY A 1 79 ? -20.488 -7.354 -0.580 1.00 92.56 79 GLY A CA 1
ATOM 609 C C . GLY A 1 79 ? -18.980 -7.294 -0.806 1.00 92.56 79 GLY A C 1
ATOM 610 O O . GLY A 1 79 ? -18.307 -8.311 -0.661 1.00 92.56 79 GLY A O 1
ATOM 611 N N . LYS A 1 80 ? -18.437 -6.096 -1.058 1.00 91.88 80 LYS A N 1
ATOM 612 C CA . LYS A 1 80 ? -16.993 -5.900 -1.218 1.00 91.88 80 LYS A CA 1
ATOM 613 C C . LYS A 1 80 ? -16.215 -6.237 0.056 1.00 91.88 80 LYS A C 1
ATOM 615 O O . LYS A 1 80 ? -15.238 -6.973 -0.004 1.00 91.88 80 LYS A O 1
ATOM 620 N N . LEU A 1 81 ? -16.676 -5.762 1.215 1.00 92.81 81 LEU A N 1
ATOM 621 C CA . LEU A 1 81 ? -16.042 -6.076 2.498 1.00 92.81 81 LEU A CA 1
ATOM 622 C C . LEU A 1 81 ? -16.082 -7.582 2.801 1.00 92.81 81 LEU A C 1
ATOM 624 O O . LEU A 1 81 ? -15.105 -8.131 3.300 1.00 92.81 81 LEU A O 1
ATOM 628 N N . MET A 1 82 ? -17.187 -8.262 2.485 1.00 94.44 82 MET A N 1
ATOM 629 C CA . MET A 1 82 ? -17.302 -9.716 2.630 1.00 94.44 82 MET A CA 1
ATOM 630 C C . MET A 1 82 ? -16.338 -10.463 1.708 1.00 94.44 82 MET A C 1
ATOM 632 O O . MET A 1 82 ? -15.728 -11.436 2.143 1.00 94.44 82 MET A O 1
ATOM 636 N N . GLU A 1 83 ? -16.186 -10.003 0.467 1.00 93.31 83 GLU A N 1
ATOM 637 C CA . GLU A 1 83 ? -15.239 -10.553 -0.504 1.00 93.31 83 GLU A CA 1
ATOM 638 C C . GLU A 1 83 ? -13.790 -10.424 -0.003 1.00 93.31 83 GLU A C 1
ATOM 640 O O . GLU A 1 83 ? -13.051 -11.405 0.033 1.00 93.31 83 GLU A O 1
ATOM 645 N N . ASP A 1 84 ? -13.398 -9.244 0.481 1.00 93.62 84 ASP A N 1
ATOM 646 C CA . ASP A 1 84 ? -12.042 -9.013 0.984 1.00 93.62 84 ASP A CA 1
ATOM 647 C C . ASP A 1 84 ? -11.741 -9.873 2.230 1.00 93.62 84 ASP A C 1
ATOM 649 O O . ASP A 1 84 ? -10.653 -10.442 2.350 1.00 93.62 84 ASP A O 1
ATOM 653 N N . LYS A 1 85 ? -12.716 -10.049 3.139 1.00 94.06 85 LYS A N 1
ATOM 654 C CA . LYS A 1 85 ? -12.569 -10.966 4.288 1.00 94.06 85 LYS A CA 1
ATOM 655 C C . LYS A 1 85 ? -12.531 -12.436 3.874 1.00 94.06 85 LYS A C 1
ATOM 657 O O . LYS A 1 85 ? -11.827 -13.216 4.512 1.00 94.06 85 LYS A O 1
ATOM 662 N N . LEU A 1 86 ? -13.249 -12.814 2.818 1.00 94.50 86 LEU A N 1
ATOM 663 C CA . LEU A 1 86 ? -13.203 -14.165 2.263 1.00 94.50 86 LEU A CA 1
ATOM 664 C C . LEU A 1 86 ? -11.802 -14.489 1.730 1.00 94.50 86 LEU A C 1
ATOM 666 O O . LEU A 1 86 ? -11.264 -15.546 2.057 1.00 94.50 86 LEU A O 1
ATOM 670 N N . TYR A 1 87 ? -11.184 -13.573 0.978 1.00 94.94 87 TYR A N 1
ATOM 671 C CA . TYR A 1 87 ? -9.813 -13.760 0.499 1.00 94.94 87 TYR A CA 1
ATOM 672 C C . TYR A 1 87 ? -8.805 -13.836 1.639 1.00 94.94 87 TYR A C 1
ATOM 674 O O . TYR A 1 87 ? -7.941 -14.704 1.613 1.00 94.94 87 TYR A O 1
ATOM 682 N N . ALA A 1 88 ? -8.925 -12.978 2.655 1.00 94.12 88 ALA A N 1
ATOM 683 C CA . ALA A 1 88 ? -8.043 -13.043 3.817 1.00 94.12 88 ALA A CA 1
ATOM 684 C C . ALA A 1 88 ? -8.164 -14.383 4.563 1.00 94.12 88 ALA A C 1
ATOM 686 O O . ALA A 1 88 ? -7.154 -14.967 4.940 1.00 94.12 88 ALA A O 1
ATOM 687 N N . HIS A 1 89 ? -9.383 -14.906 4.722 1.00 94.12 89 HIS A N 1
ATOM 688 C CA . HIS A 1 89 ? -9.606 -16.214 5.339 1.00 94.12 89 HIS A CA 1
ATOM 689 C C . HIS A 1 89 ? -8.973 -17.346 4.522 1.00 94.12 89 HIS A C 1
ATOM 691 O O . HIS A 1 89 ? -8.306 -18.211 5.084 1.00 94.12 89 HIS A O 1
ATOM 697 N N . HIS A 1 90 ? -9.123 -17.329 3.195 1.00 92.75 90 HIS A N 1
ATOM 698 C CA . HIS A 1 90 ? -8.454 -18.306 2.335 1.00 92.75 90 HIS A CA 1
ATOM 699 C C . HIS A 1 90 ? -6.929 -18.163 2.358 1.00 92.75 90 HIS A C 1
ATOM 701 O O . HIS A 1 90 ? -6.236 -19.171 2.411 1.00 92.75 90 HIS A O 1
ATOM 707 N N . ALA A 1 91 ? -6.397 -16.939 2.402 1.00 94.12 91 ALA A N 1
ATOM 708 C CA . ALA A 1 91 ? -4.961 -16.696 2.526 1.00 94.12 91 ALA A CA 1
ATOM 709 C C . ALA A 1 91 ? -4.368 -17.329 3.791 1.00 94.12 91 ALA A C 1
ATOM 711 O O . ALA A 1 91 ? -3.279 -17.897 3.740 1.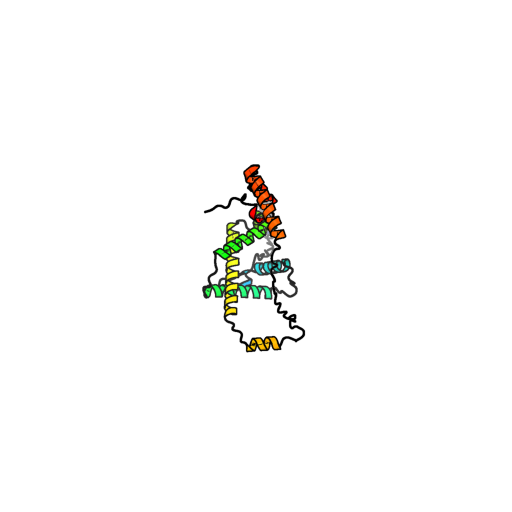00 94.12 91 ALA A O 1
ATOM 712 N N . GLU A 1 92 ? -5.088 -17.271 4.915 1.00 91.62 92 GLU A N 1
ATOM 713 C CA . GLU A 1 92 ? -4.672 -17.933 6.155 1.00 91.62 92 GLU A CA 1
ATOM 714 C C . GLU A 1 92 ? -4.749 -19.462 6.047 1.00 91.62 92 GLU A C 1
ATOM 716 O O . GLU A 1 92 ? -3.837 -20.152 6.505 1.00 91.62 92 GLU A O 1
ATOM 721 N N . GLN A 1 93 ? -5.792 -20.003 5.408 1.00 92.69 93 GLN A N 1
ATOM 722 C CA . GLN A 1 93 ? -5.927 -21.448 5.177 1.00 92.69 93 GLN A CA 1
ATOM 723 C C . GLN A 1 93 ? -4.820 -22.002 4.272 1.00 92.69 93 GLN A C 1
ATOM 725 O O . GLN A 1 93 ? -4.250 -23.052 4.575 1.00 92.69 93 GLN A O 1
ATOM 730 N N . ASP A 1 94 ? -4.472 -21.264 3.221 1.00 91.81 94 ASP A N 1
ATOM 731 C CA . ASP A 1 94 ? -3.417 -21.617 2.268 1.00 91.81 94 ASP A CA 1
ATOM 732 C C . ASP A 1 94 ? -2.019 -21.214 2.766 1.00 91.81 94 ASP A C 1
ATOM 734 O O . ASP A 1 94 ? -1.021 -21.414 2.075 1.00 91.81 94 ASP A O 1
ATOM 738 N N . SER A 1 95 ? -1.929 -20.705 4.003 1.00 89.44 95 SER A N 1
ATOM 739 C CA . SER A 1 95 ? -0.683 -20.336 4.682 1.00 89.44 95 SER A CA 1
ATOM 740 C C . SER A 1 95 ? 0.180 -19.350 3.884 1.00 89.44 95 SER A C 1
ATOM 742 O O . SER A 1 95 ? 1.407 -19.462 3.869 1.00 89.44 95 SER A O 1
ATOM 744 N N . LEU A 1 96 ? -0.448 -18.369 3.227 1.00 89.38 96 LEU A N 1
ATOM 745 C CA . LEU A 1 96 ? 0.272 -17.275 2.579 1.00 89.38 96 LEU A CA 1
ATOM 746 C C . LEU A 1 96 ? 0.939 -16.394 3.641 1.00 89.38 96 LEU A 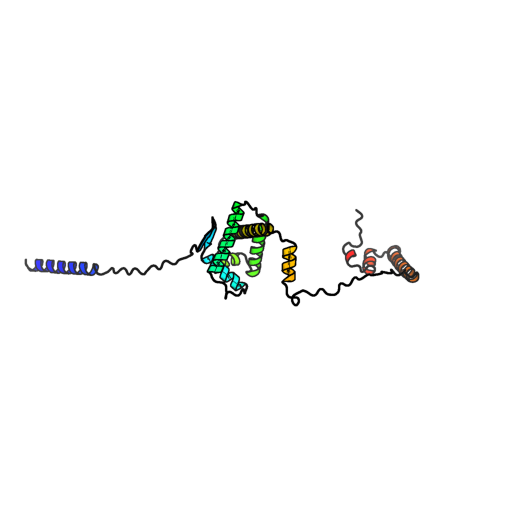C 1
ATOM 748 O O . LEU A 1 96 ? 0.286 -15.851 4.534 1.00 89.38 96 LEU A O 1
ATOM 752 N N . GLU A 1 97 ? 2.257 -16.246 3.543 1.00 88.19 97 GLU A N 1
ATOM 753 C CA . GLU A 1 97 ? 3.035 -15.440 4.479 1.00 88.19 97 GLU A CA 1
ATOM 754 C C . GLU A 1 97 ? 3.123 -13.981 4.013 1.00 88.19 97 GLU A C 1
ATOM 756 O O . GLU A 1 97 ? 3.414 -13.688 2.853 1.00 88.19 97 GLU A O 1
ATOM 761 N N . VAL A 1 98 ? 2.908 -13.056 4.949 1.00 90.69 98 VAL A N 1
ATOM 762 C CA . VAL A 1 98 ? 3.114 -11.615 4.761 1.00 90.69 98 VAL A CA 1
ATOM 763 C C . VAL A 1 98 ? 4.343 -11.162 5.540 1.00 90.69 98 VAL A C 1
ATOM 765 O O . VAL A 1 98 ? 4.592 -11.621 6.658 1.00 90.69 98 VAL A O 1
ATOM 768 N N . ASP A 1 99 ? 5.108 -10.230 4.972 1.00 92.94 99 ASP A N 1
ATOM 769 C CA . ASP A 1 99 ? 6.255 -9.656 5.667 1.00 92.94 99 ASP A CA 1
ATOM 770 C C . ASP A 1 99 ? 5.799 -8.665 6.749 1.00 92.94 99 ASP A C 1
ATOM 772 O O . ASP A 1 99 ? 5.395 -7.529 6.484 1.00 92.94 99 ASP A O 1
ATOM 776 N N . ASN A 1 100 ? 5.918 -9.093 8.005 1.00 92.56 100 ASN A N 1
ATOM 777 C CA . ASN A 1 100 ? 5.590 -8.270 9.164 1.00 92.56 100 ASN A CA 1
ATOM 778 C C . ASN A 1 100 ? 6.430 -6.985 9.233 1.00 92.56 100 ASN A C 1
ATOM 780 O O . ASN A 1 100 ? 5.936 -5.971 9.730 1.00 92.56 100 ASN A O 1
ATOM 784 N N . GLN A 1 101 ? 7.679 -6.997 8.750 1.00 93.88 101 GLN A N 1
ATOM 785 C CA . GLN A 1 101 ? 8.534 -5.809 8.760 1.00 93.88 101 GLN A CA 1
ATOM 786 C C . GLN A 1 101 ? 8.010 -4.757 7.778 1.00 93.88 101 GLN A C 1
ATOM 788 O O . GLN A 1 101 ? 7.948 -3.571 8.113 1.00 93.88 101 GLN A O 1
ATOM 793 N N . GLN A 1 102 ? 7.567 -5.193 6.599 1.00 92.69 102 GLN A N 1
ATOM 794 C CA . GLN A 1 102 ? 6.930 -4.322 5.619 1.00 92.69 102 GLN A CA 1
ATOM 795 C C . GLN A 1 102 ? 5.631 -3.710 6.163 1.00 92.69 102 GLN A C 1
ATOM 797 O O . GLN A 1 102 ? 5.407 -2.509 6.000 1.00 92.69 102 GLN A O 1
ATOM 802 N N . ILE A 1 103 ? 4.797 -4.496 6.858 1.00 94.62 103 ILE A N 1
ATOM 803 C CA . ILE A 1 103 ? 3.563 -3.989 7.486 1.00 94.62 103 ILE A CA 1
ATOM 804 C C . ILE A 1 103 ? 3.892 -2.948 8.562 1.00 94.62 103 ILE A C 1
ATOM 806 O O . ILE A 1 103 ? 3.277 -1.884 8.588 1.00 94.62 103 ILE A O 1
ATOM 810 N N . GLN A 1 104 ? 4.878 -3.206 9.425 1.00 94.44 104 GLN A N 1
ATOM 811 C CA . GLN A 1 104 ? 5.294 -2.238 10.447 1.00 94.44 104 GLN A CA 1
ATOM 812 C C . GLN A 1 104 ? 5.783 -0.928 9.825 1.00 94.44 104 GLN A C 1
ATOM 814 O O . GLN A 1 104 ? 5.353 0.143 10.250 1.00 94.44 104 GLN A O 1
ATOM 819 N N . SER A 1 105 ? 6.596 -1.005 8.767 1.00 95.38 105 SER A N 1
ATOM 820 C CA . SER A 1 105 ? 7.054 0.187 8.048 1.00 95.38 105 SER A CA 1
ATOM 821 C C . SER A 1 105 ? 5.890 0.979 7.446 1.00 95.38 105 SER A C 1
ATOM 823 O O . SER A 1 105 ? 5.883 2.208 7.510 1.00 95.38 105 SER A O 1
ATOM 825 N N . TYR A 1 106 ? 4.874 0.293 6.917 1.00 93.81 106 TYR A N 1
ATOM 826 C CA . TYR A 1 106 ? 3.665 0.936 6.411 1.00 93.81 106 TYR A CA 1
ATOM 827 C C . TYR A 1 106 ? 2.855 1.626 7.521 1.00 93.81 106 TYR A C 1
ATOM 829 O O . TYR A 1 106 ? 2.372 2.746 7.336 1.00 93.81 106 TYR A O 1
ATOM 837 N N . VAL A 1 107 ? 2.720 0.991 8.689 1.00 94.88 107 VAL A N 1
ATOM 838 C CA . VAL A 1 107 ? 2.042 1.585 9.853 1.00 94.88 107 VAL A CA 1
ATOM 839 C C . VAL A 1 107 ? 2.778 2.841 10.325 1.00 94.88 107 VAL A C 1
ATOM 841 O O . VAL A 1 107 ? 2.133 3.861 10.573 1.00 94.88 107 VAL A O 1
ATOM 844 N N . ASP A 1 108 ? 4.110 2.804 10.387 1.00 94.00 108 ASP A N 1
ATOM 845 C CA . ASP A 1 108 ? 4.933 3.965 10.744 1.00 94.00 108 ASP A CA 1
ATOM 846 C C . ASP A 1 108 ? 4.718 5.133 9.775 1.00 94.00 108 ASP A C 1
ATOM 848 O O . ASP A 1 108 ? 4.427 6.250 10.208 1.00 94.00 108 ASP A O 1
ATOM 852 N N . GLN A 1 109 ? 4.775 4.863 8.468 1.00 94.62 109 GLN A N 1
ATOM 853 C CA . GLN A 1 109 ? 4.528 5.862 7.424 1.00 94.62 109 GLN A CA 1
ATOM 854 C C . GLN A 1 109 ? 3.108 6.434 7.498 1.00 94.62 109 GLN A C 1
ATOM 856 O O . GLN A 1 109 ? 2.910 7.636 7.326 1.00 94.62 109 GLN A O 1
ATOM 861 N N . SER A 1 110 ? 2.114 5.593 7.789 1.00 91.25 110 SER A N 1
ATOM 862 C CA . SER A 1 110 ? 0.718 6.017 7.931 1.00 91.25 110 SER A CA 1
ATOM 863 C C . SER A 1 110 ? 0.534 6.959 9.122 1.00 91.25 110 SER A C 1
ATOM 865 O O . SER A 1 110 ? -0.145 7.982 9.020 1.00 91.25 110 SER A O 1
ATOM 867 N N . ILE A 1 111 ? 1.178 6.659 10.252 1.00 92.25 111 ILE A N 1
ATOM 868 C CA . ILE A 1 111 ? 1.143 7.516 11.442 1.00 92.25 111 ILE A CA 1
ATOM 869 C C . ILE A 1 111 ? 1.886 8.827 11.195 1.00 92.25 111 ILE A C 1
ATOM 871 O O . ILE A 1 111 ? 1.392 9.886 11.590 1.00 92.25 111 ILE A O 1
ATOM 875 N N . GLU A 1 112 ? 3.035 8.790 10.522 1.00 93.31 112 GLU A N 1
ATOM 876 C CA . GLU A 1 112 ? 3.770 9.995 10.132 1.00 93.31 112 GLU A CA 1
ATOM 877 C C . GLU A 1 112 ? 2.929 10.874 9.200 1.00 93.31 112 GLU A C 1
ATOM 879 O O . GLU A 1 112 ? 2.824 12.084 9.415 1.00 93.31 112 GLU A O 1
ATOM 884 N N . TYR A 1 113 ? 2.231 10.266 8.238 1.00 92.94 113 TYR A N 1
ATOM 885 C CA . TYR A 1 113 ? 1.287 10.960 7.370 1.00 92.94 113 TYR A CA 1
ATOM 886 C C . TYR A 1 113 ? 0.178 11.649 8.176 1.00 92.94 113 TYR A C 1
ATOM 888 O O . TYR A 1 113 ? 0.006 12.864 8.049 1.00 92.94 113 TYR A O 1
ATOM 896 N N . PHE A 1 114 ? -0.522 10.936 9.066 1.00 89.88 114 PHE A N 1
ATOM 897 C CA . PHE A 1 114 ? -1.566 11.542 9.902 1.00 89.88 114 PHE A CA 1
ATOM 898 C C . PHE A 1 114 ? -1.017 12.645 10.811 1.00 89.88 114 PHE A C 1
ATOM 900 O O . PHE A 1 114 ? -1.656 13.684 10.982 1.00 89.88 114 PHE A O 1
ATOM 907 N N . THR A 1 115 ? 0.191 12.458 11.341 1.00 91.75 115 THR A N 1
ATOM 908 C CA . THR A 1 115 ? 0.872 13.453 12.173 1.00 91.75 115 THR A CA 1
ATOM 909 C C . THR A 1 115 ? 1.232 14.697 11.363 1.00 91.75 115 THR A C 1
ATOM 911 O O . THR A 1 115 ? 1.069 15.805 11.863 1.00 91.75 115 THR A O 1
ATOM 914 N N . SER A 1 116 ? 1.640 14.552 10.099 1.00 92.19 116 SER A N 1
ATOM 915 C CA . SER A 1 116 ? 1.924 15.686 9.210 1.00 92.19 116 SER A CA 1
ATOM 916 C C . SER A 1 116 ? 0.674 16.516 8.891 1.00 92.19 116 SER A C 1
ATOM 918 O O . SER A 1 116 ? 0.759 17.739 8.794 1.00 92.19 116 SER A O 1
ATOM 920 N N . GLN A 1 117 ? -0.491 15.868 8.774 1.00 88.88 117 GLN A N 1
ATOM 921 C CA . GLN A 1 117 ? -1.764 16.523 8.455 1.00 88.88 117 GLN A CA 1
ATOM 922 C C . GLN A 1 117 ? -2.413 17.174 9.685 1.00 88.88 117 GLN A C 1
ATOM 924 O O . GLN A 1 117 ? -2.927 18.289 9.605 1.00 88.88 117 GLN A O 1
ATOM 929 N N . LEU A 1 118 ? -2.396 16.491 10.834 1.00 89.19 118 LEU A N 1
ATOM 930 C CA . LEU A 1 118 ? -3.062 16.937 12.067 1.00 89.19 118 LEU A CA 1
ATOM 931 C C . LEU A 1 118 ? -2.128 17.734 12.998 1.00 89.19 118 LEU A C 1
ATOM 933 O O . LEU A 1 118 ? -2.587 18.486 13.865 1.00 89.19 118 LEU A O 1
ATOM 937 N N . GLY A 1 119 ? -0.818 17.621 12.791 1.00 89.69 119 GLY A N 1
ATOM 938 C CA . GLY A 1 119 ? 0.246 18.391 13.433 1.00 89.69 119 GLY A CA 1
ATOM 939 C C . GLY A 1 119 ? 0.867 17.750 14.678 1.00 89.69 119 GLY A C 1
ATOM 940 O O . GLY A 1 119 ? 2.004 18.078 15.005 1.00 89.69 119 GLY A O 1
ATOM 941 N N . SER A 1 120 ? 0.166 16.863 15.390 1.00 90.75 120 SER A N 1
ATOM 942 C CA . SER A 1 120 ? 0.735 16.127 16.530 1.00 90.75 120 SER A CA 1
ATOM 943 C C . SER A 1 120 ? 0.106 14.747 16.685 1.00 90.75 120 SER A C 1
ATOM 945 O O . SER A 1 120 ? -1.037 14.539 16.270 1.00 90.75 120 SER A O 1
ATOM 947 N N . ILE A 1 121 ? 0.838 13.815 17.302 1.00 88.62 121 ILE A N 1
ATOM 948 C CA . ILE A 1 121 ? 0.368 12.442 17.521 1.00 88.62 121 ILE A CA 1
ATOM 949 C C . ILE A 1 121 ? -0.850 12.402 18.454 1.00 88.62 121 ILE A C 1
ATOM 951 O O . ILE A 1 121 ? -1.776 11.628 18.239 1.00 88.62 121 ILE A O 1
ATOM 955 N N . GLU A 1 122 ? -0.929 13.305 19.433 1.00 90.19 122 GLU A N 1
ATOM 956 C CA . GLU A 1 122 ? -2.060 13.393 20.362 1.00 90.19 122 GLU A CA 1
ATOM 957 C C . GLU A 1 122 ? -3.355 13.758 19.637 1.00 90.19 122 GLU A C 1
ATOM 959 O O . GLU A 1 122 ? -4.406 13.201 19.943 1.00 90.19 122 GLU A O 1
ATOM 964 N N . LYS A 1 123 ? -3.282 14.644 18.636 1.00 89.12 123 LYS A N 1
ATOM 965 C CA . LYS A 1 123 ? -4.441 14.998 17.808 1.00 89.12 123 LYS A CA 1
ATOM 966 C C . LYS A 1 123 ? -4.883 13.846 16.915 1.00 89.12 123 LYS A C 1
ATOM 968 O O . LYS A 1 123 ? -6.078 13.694 16.686 1.00 89.12 123 LYS A O 1
ATOM 973 N N . VAL A 1 124 ? -3.943 13.034 16.424 1.00 88.50 124 VAL A N 1
ATOM 974 C CA . VAL A 1 124 ? -4.258 11.801 15.682 1.00 88.50 124 VAL A CA 1
ATOM 975 C C . VAL A 1 124 ? -5.027 10.841 16.591 1.00 88.50 124 VAL A C 1
ATOM 977 O O . VAL A 1 124 ? -6.096 10.356 16.220 1.00 88.50 124 VAL A O 1
ATOM 980 N N . LEU A 1 125 ? -4.529 10.618 17.809 1.00 89.44 125 LEU A N 1
ATOM 981 C CA . LEU A 1 125 ? -5.180 9.758 18.797 1.00 89.44 125 LEU A CA 1
ATOM 982 C C . LEU A 1 125 ? -6.565 10.289 19.194 1.00 89.44 125 LEU A C 1
ATOM 984 O O . LEU A 1 125 ? -7.522 9.518 19.249 1.00 89.44 125 LEU A O 1
ATOM 988 N N . GLU A 1 126 ? -6.714 11.600 19.388 1.00 88.88 126 GLU A N 1
ATOM 989 C CA . GLU A 1 126 ? -8.006 12.235 19.664 1.00 88.88 126 GLU A CA 1
ATOM 990 C C . GLU A 1 126 ? -8.992 12.066 18.496 1.00 88.88 126 GLU A C 1
ATOM 992 O O . GLU A 1 126 ? -10.145 11.685 18.715 1.00 88.88 126 GLU A O 1
ATOM 997 N N . TYR A 1 127 ? -8.532 12.274 17.258 1.00 86.62 127 TYR A N 1
ATOM 998 C CA . TYR A 1 127 ? -9.342 12.139 16.047 1.00 86.62 127 TYR A CA 1
ATOM 999 C C . TYR A 1 127 ? -9.897 10.718 15.881 1.00 86.62 127 TYR A C 1
ATOM 1001 O O . TYR A 1 127 ? -11.104 10.534 15.715 1.00 86.62 127 TYR A O 1
ATOM 1009 N N . TYR A 1 128 ? -9.037 9.706 16.024 1.00 84.12 128 TYR A N 1
ATOM 1010 C CA . TYR A 1 128 ? -9.430 8.295 15.963 1.00 84.12 128 TYR A CA 1
ATOM 1011 C C . TYR A 1 128 ? -10.028 7.767 17.278 1.00 84.12 128 TYR A C 1
ATOM 1013 O O . TYR A 1 128 ? -10.372 6.588 17.380 1.00 84.12 128 TYR A O 1
ATOM 1021 N N . LYS A 1 129 ? -10.196 8.629 18.293 1.00 86.00 129 LYS A N 1
ATOM 1022 C CA . LYS A 1 129 ? -10.734 8.289 19.621 1.00 86.00 129 LYS A CA 1
ATOM 1023 C C . LYS A 1 129 ? -9.983 7.127 20.282 1.00 86.00 129 LYS A C 1
ATOM 1025 O O . LYS A 1 129 ? -10.581 6.263 20.935 1.00 86.00 129 LYS A O 1
ATOM 1030 N N . ARG A 1 130 ? -8.661 7.105 20.122 1.00 86.69 130 ARG A N 1
ATOM 1031 C CA . ARG A 1 130 ? -7.741 6.170 20.771 1.00 86.69 130 ARG A CA 1
ATOM 1032 C C . ARG A 1 130 ? -6.999 6.874 21.899 1.00 86.69 130 ARG A C 1
ATOM 1034 O O . ARG A 1 130 ? -6.734 8.066 21.847 1.00 86.69 130 ARG A O 1
ATOM 1041 N N . LYS A 1 131 ? -6.742 6.133 22.975 1.00 83.38 131 LYS A N 1
ATOM 1042 C CA . LYS A 1 131 ? -6.075 6.661 24.177 1.00 83.38 131 LYS A CA 1
ATOM 1043 C C . LYS A 1 131 ? -4.595 6.310 24.231 1.00 83.38 131 LYS A C 1
ATOM 1045 O O . LYS A 1 131 ? -3.857 6.971 24.948 1.00 83.38 131 LYS A O 1
ATOM 1050 N N . ASP A 1 132 ? -4.200 5.263 23.517 1.00 90.25 132 ASP A N 1
ATOM 1051 C CA . ASP A 1 132 ? -2.859 4.704 23.555 1.00 90.25 132 ASP A CA 1
ATOM 1052 C C . ASP A 1 132 ? -2.317 4.537 22.134 1.00 90.25 132 ASP A C 1
ATOM 1054 O O . ASP A 1 132 ? -3.010 4.026 21.250 1.00 90.25 132 ASP A O 1
ATOM 1058 N N . GLU A 1 133 ? -1.079 4.982 21.934 1.00 89.56 133 GLU A N 1
ATOM 1059 C CA . GLU A 1 133 ? -0.383 4.903 20.651 1.00 89.56 133 GLU A CA 1
ATOM 1060 C C . GLU A 1 133 ? -0.033 3.456 20.302 1.00 89.56 133 GLU A C 1
ATOM 1062 O O . GLU A 1 133 ? -0.177 3.054 19.149 1.00 89.56 133 GLU A O 1
ATOM 1067 N N . GLN A 1 134 ? 0.387 2.653 21.285 1.00 90.25 134 GLN A N 1
ATOM 1068 C CA . GLN A 1 134 ? 0.774 1.264 21.036 1.00 90.25 134 GLN A CA 1
ATOM 1069 C C . GLN A 1 134 ? -0.429 0.428 20.605 1.00 90.25 134 GLN A C 1
ATOM 1071 O O . GLN A 1 134 ? -0.357 -0.284 19.604 1.00 90.25 134 GLN A O 1
ATOM 1076 N N . ALA A 1 135 ? -1.559 0.569 21.301 1.00 90.44 135 ALA A N 1
ATOM 1077 C CA . ALA A 1 135 ? -2.808 -0.067 20.903 1.00 90.44 135 ALA A CA 1
ATOM 1078 C C . ALA A 1 135 ? -3.255 0.358 19.494 1.00 90.44 135 ALA A C 1
ATOM 1080 O O . ALA A 1 135 ? -3.676 -0.489 18.710 1.00 90.44 135 ALA A O 1
ATOM 1081 N N . PHE A 1 136 ? -3.130 1.645 19.151 1.00 91.31 136 PHE A N 1
ATOM 1082 C CA . PHE A 1 136 ? -3.473 2.138 17.814 1.00 91.31 136 PHE A CA 1
ATOM 1083 C C . PHE A 1 136 ? -2.560 1.553 16.728 1.00 91.31 136 PHE A C 1
ATOM 1085 O O . PHE A 1 136 ? -3.044 1.105 15.692 1.00 91.31 136 PHE A O 1
ATOM 1092 N N . ARG A 1 137 ? -1.249 1.484 16.981 1.00 92.81 137 ARG A N 1
ATOM 1093 C CA . ARG A 1 137 ? -0.277 0.838 16.085 1.00 92.81 137 ARG A CA 1
ATOM 1094 C C . ARG A 1 137 ? -0.591 -0.636 15.866 1.00 92.81 137 ARG A C 1
ATOM 1096 O O . ARG A 1 137 ? -0.549 -1.088 14.727 1.00 92.81 137 ARG A O 1
ATOM 1103 N N . GLN A 1 138 ? -0.927 -1.366 16.929 1.00 93.38 138 GLN A N 1
ATOM 1104 C CA . GLN A 1 138 ? -1.296 -2.776 16.817 1.00 93.38 138 GLN A CA 1
ATOM 1105 C C . GLN A 1 138 ? -2.587 -2.954 16.013 1.00 93.38 138 GLN A C 1
ATOM 1107 O O . GLN A 1 138 ? -2.656 -3.823 15.153 1.00 93.38 138 GLN A O 1
ATOM 1112 N N . GLU A 1 139 ? -3.597 -2.117 16.246 1.00 90.69 139 GLU A N 1
ATOM 1113 C CA . GLU A 1 139 ? -4.846 -2.152 15.480 1.00 90.69 139 GLU A CA 1
ATOM 1114 C C . GLU A 1 139 ? -4.592 -1.898 13.987 1.00 90.69 139 GLU A C 1
ATOM 1116 O O . GLU A 1 139 ? -5.058 -2.662 13.142 1.00 90.69 139 GLU A O 1
ATOM 1121 N N . LEU A 1 140 ? -3.795 -0.876 13.655 1.00 92.25 140 LEU A N 1
ATOM 1122 C CA . LEU A 1 140 ? -3.390 -0.609 12.275 1.00 92.25 140 LEU A CA 1
ATOM 1123 C C . LEU A 1 140 ? -2.591 -1.768 11.676 1.00 92.25 140 LEU A C 1
ATOM 1125 O O . LEU A 1 140 ? -2.768 -2.074 10.499 1.00 92.25 140 LEU A O 1
ATOM 1129 N N . PHE A 1 141 ? -1.727 -2.412 12.459 1.00 95.12 141 PHE A N 1
ATOM 1130 C CA . PHE A 1 141 ? -0.971 -3.577 12.015 1.00 95.12 141 PHE A CA 1
ATOM 1131 C C . PHE A 1 141 ? -1.907 -4.729 11.630 1.00 95.12 141 PHE A C 1
ATOM 1133 O O . PHE A 1 141 ? -1.798 -5.238 10.518 1.00 95.12 141 PHE A O 1
ATOM 1140 N N . GLU A 1 142 ? -2.867 -5.090 12.487 1.00 92.00 142 GLU A N 1
ATOM 1141 C CA . GLU A 1 142 ? -3.816 -6.174 12.196 1.00 92.00 142 GLU A CA 1
ATOM 1142 C C . GLU A 1 142 ? -4.693 -5.861 10.977 1.00 92.00 142 GLU A C 1
ATOM 1144 O O . GLU A 1 142 ? -4.874 -6.711 10.106 1.00 92.00 142 GLU A O 1
ATOM 1149 N N . ILE A 1 143 ? -5.194 -4.626 10.859 1.00 90.94 143 ILE A N 1
ATOM 1150 C CA . ILE A 1 143 ? -5.994 -4.210 9.697 1.00 90.94 143 ILE A CA 1
ATOM 1151 C C . ILE A 1 143 ? -5.181 -4.350 8.406 1.00 90.94 143 ILE A C 1
ATOM 1153 O O . ILE A 1 143 ? -5.656 -4.932 7.429 1.00 90.94 143 ILE A O 1
ATOM 1157 N N . ASN A 1 144 ? -3.946 -3.843 8.396 1.00 93.31 144 ASN A N 1
ATOM 1158 C CA . ASN A 1 144 ? -3.094 -3.900 7.211 1.00 93.31 144 ASN A CA 1
ATOM 1159 C C . ASN A 1 144 ? -2.651 -5.319 6.876 1.00 93.31 144 ASN A C 1
ATOM 1161 O O . ASN A 1 144 ? -2.583 -5.662 5.699 1.00 93.31 144 ASN A O 1
ATOM 1165 N N . LYS A 1 145 ? -2.417 -6.157 7.885 1.00 93.38 145 LYS A N 1
ATOM 1166 C CA . LYS A 1 145 ? -2.128 -7.576 7.699 1.00 93.38 145 LYS A CA 1
ATOM 1167 C C . LYS A 1 145 ? -3.262 -8.276 6.952 1.00 93.38 145 LYS A C 1
ATOM 1169 O O . LYS A 1 145 ? -3.012 -8.932 5.947 1.00 93.38 145 LYS A O 1
ATOM 1174 N N . VAL A 1 146 ? -4.506 -8.083 7.393 1.00 92.06 146 VAL A N 1
ATOM 1175 C CA . VAL A 1 146 ? -5.690 -8.675 6.746 1.00 92.06 146 VAL A CA 1
ATOM 1176 C C . VAL A 1 146 ? -5.847 -8.174 5.307 1.00 92.06 146 VAL A C 1
ATOM 1178 O O . VAL A 1 146 ? -6.124 -8.965 4.409 1.00 92.06 146 VAL A O 1
ATOM 1181 N N . ASN A 1 147 ? -5.616 -6.882 5.063 1.00 92.44 147 ASN A N 1
ATOM 1182 C CA . ASN A 1 147 ? -5.680 -6.319 3.712 1.00 92.44 147 ASN A CA 1
ATOM 1183 C C . ASN A 1 147 ? -4.585 -6.881 2.791 1.00 92.44 147 ASN A C 1
ATOM 1185 O O . ASN A 1 147 ? -4.864 -7.193 1.636 1.00 92.44 147 ASN A O 1
ATOM 1189 N N . GLN A 1 148 ? -3.354 -7.037 3.287 1.00 93.75 148 GLN A N 1
ATOM 1190 C CA . GLN A 1 148 ? -2.261 -7.626 2.508 1.00 93.75 148 GLN A CA 1
ATOM 1191 C C . GLN A 1 148 ? -2.512 -9.102 2.198 1.00 93.75 148 GLN A C 1
ATOM 1193 O O . GLN A 1 148 ? -2.284 -9.525 1.070 1.00 93.75 148 GLN A O 1
ATOM 1198 N N . LEU A 1 149 ? -3.042 -9.870 3.154 1.00 93.56 149 LEU A N 1
ATOM 1199 C CA . LEU A 1 149 ? -3.443 -11.261 2.930 1.00 93.56 149 LEU A CA 1
ATOM 1200 C C . LEU A 1 149 ? -4.495 -11.375 1.818 1.00 93.56 149 LEU A C 1
ATOM 1202 O O . LEU A 1 149 ? -4.347 -12.191 0.910 1.00 93.56 149 LEU A O 1
ATOM 1206 N N . ALA A 1 150 ? -5.516 -10.513 1.845 1.00 94.06 150 ALA A N 1
ATOM 1207 C CA . ALA A 1 150 ? -6.532 -10.473 0.797 1.00 94.06 150 ALA A CA 1
ATOM 1208 C C . ALA A 1 150 ? -5.935 -10.142 -0.584 1.00 94.06 150 ALA A C 1
ATOM 1210 O O . ALA A 1 150 ? -6.276 -10.791 -1.570 1.00 94.06 150 ALA A O 1
ATOM 1211 N N . GLN A 1 151 ? -5.018 -9.171 -0.657 1.00 93.19 151 GLN A N 1
ATOM 1212 C CA . GLN A 1 151 ? -4.344 -8.786 -1.904 1.00 93.19 151 GLN A CA 1
ATOM 1213 C C . GLN A 1 151 ? -3.448 -9.895 -2.458 1.00 93.19 151 GLN A C 1
ATOM 1215 O O . GLN A 1 151 ? -3.464 -10.145 -3.661 1.00 93.19 151 GLN A O 1
ATOM 1220 N N . LEU A 1 152 ? -2.685 -10.571 -1.595 1.00 93.06 152 LEU A N 1
ATOM 1221 C CA . LEU A 1 152 ? -1.845 -11.694 -2.003 1.00 93.06 152 LEU A CA 1
ATOM 1222 C C . LEU A 1 152 ? -2.691 -12.828 -2.575 1.00 93.06 152 LEU A C 1
ATOM 1224 O O . LEU A 1 152 ? -2.385 -13.313 -3.656 1.00 93.06 152 LEU A O 1
ATOM 1228 N N . MET A 1 153 ? -3.787 -13.195 -1.907 1.00 94.00 153 MET A N 1
ATOM 1229 C CA . MET A 1 153 ? -4.689 -14.233 -2.409 1.00 94.00 153 MET A CA 1
ATOM 1230 C C . MET A 1 153 ? -5.324 -13.846 -3.752 1.00 94.00 153 MET A C 1
ATOM 1232 O O . MET A 1 153 ? -5.366 -14.662 -4.667 1.00 94.00 153 MET A O 1
ATOM 1236 N N . GLN A 1 154 ? -5.751 -12.589 -3.920 1.00 92.31 154 GLN A N 1
ATOM 1237 C CA . GLN A 1 154 ? -6.238 -12.096 -5.216 1.00 92.31 154 GLN A CA 1
ATOM 1238 C C . GLN A 1 154 ? -5.171 -12.202 -6.316 1.00 92.31 154 GLN A C 1
ATOM 1240 O O . GLN A 1 154 ? -5.491 -12.622 -7.425 1.00 92.31 154 GLN A O 1
ATOM 1245 N N . SER A 1 155 ? -3.915 -11.854 -6.017 1.00 92.62 155 SER A N 1
ATOM 1246 C CA . SER A 1 155 ? -2.803 -11.991 -6.967 1.00 92.62 155 SER A CA 1
ATOM 1247 C C . SER A 1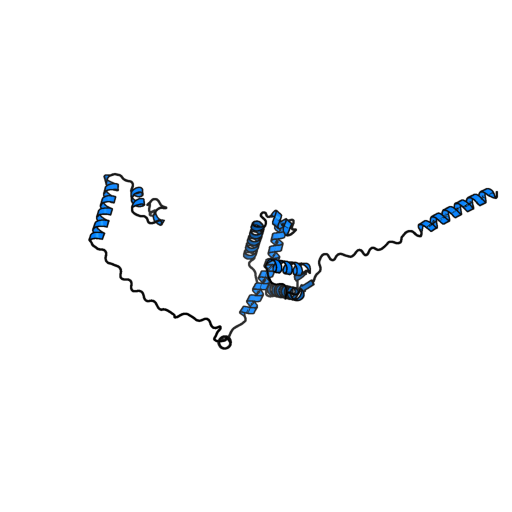 155 ? -2.588 -13.447 -7.361 1.00 92.62 155 SER A C 1
ATOM 1249 O O . SER A 1 155 ? -2.527 -13.736 -8.549 1.00 92.62 155 SER A O 1
ATOM 1251 N N . THR A 1 156 ? -2.562 -14.367 -6.392 1.00 91.19 156 THR A N 1
ATOM 1252 C CA . THR A 1 156 ? -2.397 -15.805 -6.650 1.00 91.19 156 THR A CA 1
ATOM 1253 C C . THR A 1 156 ? -3.481 -16.339 -7.584 1.00 91.19 156 THR A C 1
ATOM 1255 O O . THR A 1 156 ? -3.180 -17.073 -8.519 1.00 91.19 156 THR A O 1
ATOM 1258 N N . ILE A 1 157 ? -4.738 -15.927 -7.381 1.00 89.94 157 ILE A N 1
ATOM 1259 C CA . ILE A 1 157 ? -5.857 -16.320 -8.251 1.00 89.94 157 ILE A CA 1
ATOM 1260 C C . ILE A 1 157 ? -5.657 -15.803 -9.684 1.00 89.94 157 ILE A C 1
ATOM 1262 O O . ILE A 1 157 ? -5.994 -16.496 -10.642 1.00 89.94 157 ILE A O 1
ATOM 1266 N N . ILE A 1 158 ? -5.130 -14.587 -9.847 1.00 90.44 158 ILE A N 1
ATOM 1267 C CA . ILE A 1 158 ? -4.877 -13.992 -11.167 1.00 90.44 158 ILE A CA 1
ATOM 1268 C C . ILE A 1 158 ? -3.680 -14.662 -11.853 1.00 90.44 158 ILE A C 1
ATOM 1270 O O . ILE A 1 158 ? -3.719 -14.864 -13.065 1.00 90.44 158 ILE A O 1
ATOM 1274 N N . ASP A 1 159 ? -2.645 -15.028 -11.098 1.00 88.88 159 ASP A N 1
ATOM 1275 C CA . ASP A 1 159 ? -1.415 -15.628 -11.624 1.00 88.88 159 ASP A CA 1
ATOM 1276 C C . ASP A 1 159 ? -1.646 -17.016 -12.248 1.00 88.88 159 ASP A C 1
ATOM 1278 O O . ASP A 1 159 ? -0.909 -17.421 -13.145 1.00 88.88 159 ASP A O 1
ATOM 1282 N N . GLU A 1 160 ? -2.690 -17.736 -11.827 1.00 87.69 160 GLU A N 1
ATOM 1283 C CA . GLU A 1 160 ? -3.096 -19.010 -12.438 1.00 87.69 160 GLU A CA 1
ATOM 1284 C C . GLU A 1 160 ? -3.738 -18.849 -13.831 1.00 87.69 160 GLU A C 1
ATOM 1286 O O . GLU A 1 160 ? -3.910 -19.833 -14.556 1.00 87.69 160 GLU A O 1
ATOM 1291 N N . ILE A 1 161 ? -4.107 -17.627 -14.231 1.00 87.62 161 ILE A N 1
ATOM 1292 C CA . ILE A 1 161 ? -4.782 -17.362 -15.505 1.00 87.62 161 ILE A CA 1
ATOM 1293 C C . ILE A 1 161 ? -3.744 -17.240 -16.628 1.00 87.62 161 ILE A C 1
ATOM 1295 O O . ILE A 1 161 ? -3.086 -16.213 -16.796 1.00 87.62 161 ILE A O 1
ATOM 1299 N N . GLU A 1 162 ? -3.644 -18.271 -17.467 1.00 87.19 162 GLU A N 1
ATOM 1300 C CA . GLU A 1 162 ? -2.834 -18.232 -18.688 1.00 87.19 162 GLU A CA 1
ATOM 1301 C C . GLU A 1 162 ? -3.636 -17.686 -19.879 1.00 87.19 162 GLU A C 1
ATOM 1303 O O . GLU A 1 162 ? -4.709 -18.191 -20.205 1.00 87.19 162 GLU A O 1
ATOM 1308 N N . ILE A 1 163 ? -3.095 -16.672 -20.565 1.00 89.38 163 ILE A N 1
ATOM 1309 C CA . ILE A 1 163 ? -3.710 -16.074 -21.761 1.00 89.38 163 ILE A CA 1
ATOM 1310 C C . ILE A 1 163 ? -3.066 -16.659 -23.019 1.00 89.38 163 ILE A C 1
ATOM 1312 O O . ILE A 1 163 ? -1.845 -16.619 -23.198 1.00 89.38 163 ILE A O 1
ATOM 1316 N N . THR A 1 164 ? -3.887 -17.154 -23.941 1.00 93.44 164 THR A N 1
ATOM 1317 C CA . THR A 1 164 ? -3.419 -17.724 -25.208 1.00 93.44 164 THR A CA 1
ATOM 1318 C C . THR A 1 164 ? -3.172 -16.646 -26.277 1.00 93.44 164 THR A C 1
ATOM 1320 O O . THR A 1 164 ? -3.859 -15.621 -26.315 1.00 93.44 164 THR A O 1
ATOM 1323 N N . PRO A 1 165 ? -2.247 -16.865 -27.236 1.00 93.62 165 PRO A N 1
ATOM 1324 C CA . PRO A 1 165 ? -2.042 -15.926 -28.344 1.00 93.62 165 PRO A CA 1
ATOM 1325 C C . PRO A 1 165 ? -3.296 -15.693 -29.204 1.00 93.62 165 PRO A C 1
ATOM 1327 O O . PRO A 1 165 ? -3.438 -14.636 -29.820 1.00 93.62 165 PRO A O 1
ATOM 1330 N N . GLU A 1 166 ? -4.201 -16.675 -29.264 1.00 93.44 166 GLU A N 1
ATOM 1331 C CA . GLU A 1 166 ? -5.458 -16.575 -30.009 1.00 93.44 166 GLU A CA 1
ATOM 1332 C C . GLU A 1 166 ? -6.450 -15.622 -29.327 1.00 93.44 166 GLU A C 1
ATOM 1334 O O . GLU A 1 166 ? -7.044 -14.781 -30.004 1.00 93.44 166 GLU A O 1
ATOM 1339 N N . GLU A 1 167 ? -6.554 -15.663 -27.996 1.00 92.38 167 GLU A N 1
ATOM 1340 C CA . GLU A 1 167 ? -7.343 -14.701 -27.217 1.00 92.38 167 GLU A CA 1
ATOM 1341 C C . GLU A 1 167 ? -6.799 -13.281 -27.361 1.00 92.38 167 GLU A C 1
ATOM 1343 O O . GLU A 1 167 ? -7.575 -12.348 -27.574 1.00 92.38 167 GLU A O 1
ATOM 1348 N N . VAL A 1 168 ? -5.470 -13.111 -27.340 1.00 93.00 168 VAL A N 1
ATOM 1349 C CA . VAL A 1 168 ? -4.836 -11.805 -27.584 1.00 93.00 168 VAL A CA 1
ATOM 1350 C C . VAL A 1 168 ? -5.214 -11.282 -28.967 1.00 93.00 168 VAL A C 1
ATOM 1352 O O . VAL A 1 168 ? -5.616 -10.128 -29.108 1.00 93.00 168 VAL A O 1
ATOM 1355 N N . LYS A 1 169 ? -5.135 -12.127 -30.000 1.00 92.44 169 LYS A N 1
ATOM 1356 C CA . LYS A 1 169 ? -5.507 -11.731 -31.360 1.00 92.44 169 LYS A CA 1
ATOM 1357 C C . LYS A 1 169 ? -6.984 -11.348 -31.449 1.00 92.44 169 LYS A C 1
ATOM 1359 O O . LYS A 1 169 ? -7.300 -10.292 -31.988 1.00 92.44 169 LYS A O 1
ATOM 1364 N N . SER A 1 170 ? -7.873 -12.160 -30.874 1.00 93.50 170 SER A N 1
ATOM 1365 C CA . SER A 1 170 ? -9.304 -11.857 -30.840 1.00 93.50 170 SER A CA 1
ATOM 1366 C C . SER A 1 170 ? -9.596 -10.554 -30.095 1.00 93.50 170 SER A C 1
ATOM 1368 O O . SER A 1 170 ? -10.472 -9.808 -30.522 1.00 93.50 170 SER A O 1
ATOM 1370 N N . PHE A 1 171 ? -8.886 -10.262 -29.003 1.00 92.06 171 PHE A N 1
ATOM 1371 C CA . PHE A 1 171 ? -9.021 -9.007 -28.267 1.00 92.06 171 PHE A CA 1
ATOM 1372 C C . PHE A 1 171 ? -8.659 -7.804 -29.145 1.00 92.06 171 PHE A C 1
ATOM 1374 O O . PHE A 1 171 ? -9.453 -6.873 -29.245 1.00 92.06 171 PHE A O 1
ATOM 1381 N N . PHE A 1 172 ? -7.515 -7.843 -29.837 1.00 89.06 172 PHE A N 1
ATOM 1382 C CA . PHE A 1 172 ? -7.086 -6.756 -30.723 1.00 89.06 172 PHE A CA 1
ATOM 1383 C C . PHE A 1 172 ? -7.991 -6.582 -31.949 1.00 89.06 172 PHE A C 1
ATOM 1385 O O . PHE A 1 172 ? -8.285 -5.447 -32.323 1.00 89.06 172 PHE A O 1
ATOM 1392 N N . ASP A 1 173 ? -8.466 -7.676 -32.546 1.00 90.19 173 ASP A N 1
ATOM 1393 C CA . ASP A 1 173 ? -9.361 -7.635 -33.710 1.00 90.19 173 ASP A CA 1
ATOM 1394 C C . ASP A 1 173 ? -10.744 -7.038 -33.362 1.00 90.19 173 ASP A C 1
ATOM 1396 O O . ASP A 1 173 ? -11.413 -6.474 -34.230 1.00 90.19 173 ASP A O 1
ATOM 1400 N N . ASN A 1 174 ? -11.159 -7.115 -32.091 1.00 91.75 174 ASN A N 1
ATOM 1401 C CA . ASN A 1 174 ? -12.404 -6.525 -31.590 1.00 91.75 174 ASN A CA 1
ATOM 1402 C C . ASN A 1 174 ? -12.309 -5.010 -31.318 1.00 91.75 174 ASN A C 1
ATOM 1404 O O . ASN A 1 174 ? -13.347 -4.362 -31.165 1.00 91.75 174 ASN A O 1
ATOM 1408 N N . ILE A 1 175 ? -11.106 -4.427 -31.255 1.00 90.00 175 ILE A N 1
ATOM 1409 C CA . ILE A 1 175 ? -10.932 -2.989 -31.007 1.00 90.00 175 ILE A CA 1
ATOM 1410 C C . ILE A 1 175 ? -11.242 -2.212 -32.300 1.00 90.00 175 ILE A C 1
ATOM 1412 O O . ILE A 1 175 ? -10.619 -2.459 -33.339 1.00 90.00 175 ILE A O 1
ATOM 1416 N N . PRO A 1 176 ? -12.174 -1.239 -32.282 1.00 91.62 176 PRO A N 1
ATOM 1417 C CA . PRO A 1 176 ? -12.444 -0.397 -33.441 1.00 91.62 176 PRO A CA 1
ATOM 1418 C C . PRO A 1 176 ? -11.178 0.315 -33.929 1.00 91.62 176 PRO A C 1
ATOM 1420 O O . PRO A 1 176 ? -10.426 0.886 -33.145 1.00 91.62 176 PRO A O 1
ATOM 1423 N N . ARG A 1 177 ? -10.966 0.374 -35.251 1.00 81.94 177 ARG A N 1
ATOM 1424 C CA . ARG A 1 177 ? -9.751 0.986 -35.832 1.00 81.94 177 ARG A CA 1
ATOM 1425 C C . ARG A 1 177 ? -9.520 2.454 -35.463 1.00 81.94 177 ARG A C 1
ATOM 1427 O O . ARG A 1 177 ? -8.398 2.926 -35.601 1.00 81.94 177 ARG A O 1
ATOM 1434 N N . TYR A 1 1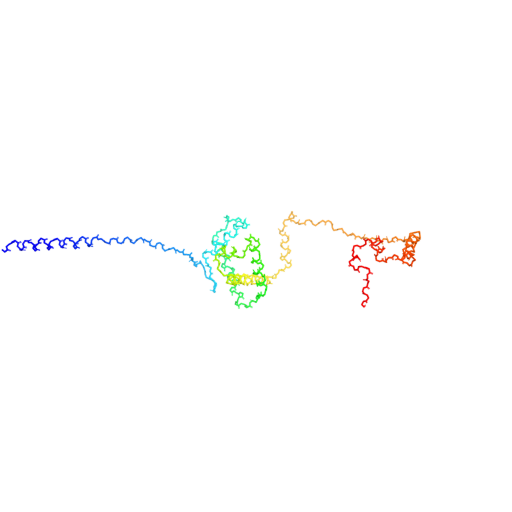78 ? -10.561 3.163 -35.036 1.00 85.00 178 TYR A N 1
ATOM 1435 C CA . TYR A 1 178 ? -10.468 4.549 -34.579 1.00 85.00 178 TYR A CA 1
ATOM 1436 C C . TYR A 1 178 ? -9.825 4.680 -33.187 1.00 85.00 178 TYR A C 1
ATOM 1438 O O . TYR A 1 178 ? -9.187 5.693 -32.917 1.00 85.00 178 TYR A O 1
ATOM 1446 N N . ASP A 1 179 ? -9.935 3.650 -32.343 1.00 86.69 179 ASP A N 1
ATOM 1447 C CA . ASP A 1 179 ? -9.421 3.650 -30.967 1.00 86.69 179 ASP A CA 1
ATOM 1448 C C . ASP A 1 179 ? -7.990 3.095 -30.872 1.00 86.69 179 ASP A C 1
ATOM 1450 O O . ASP A 1 179 ? -7.373 3.113 -29.806 1.00 86.69 179 ASP A O 1
ATOM 1454 N N . LEU A 1 180 ? -7.440 2.597 -31.986 1.00 83.88 180 LEU A N 1
ATOM 1455 C CA . LEU A 1 180 ? -6.080 2.076 -32.020 1.00 83.88 180 LEU A CA 1
ATOM 1456 C C . LEU A 1 180 ? -5.063 3.225 -31.903 1.00 83.88 180 LEU A C 1
ATOM 1458 O O . LEU A 1 180 ? -5.136 4.191 -32.671 1.00 83.88 180 LEU A O 1
ATOM 1462 N N . PRO A 1 181 ? -4.077 3.123 -30.992 1.00 81.81 181 PRO A N 1
ATOM 1463 C CA . PRO A 1 181 ? -3.035 4.127 -30.869 1.00 81.81 181 PRO A CA 1
ATOM 1464 C C . PRO A 1 181 ? -2.221 4.192 -32.162 1.00 81.81 181 PRO A C 1
ATOM 1466 O O . PRO A 1 181 ? -1.699 3.190 -32.654 1.00 81.81 181 PRO A O 1
ATOM 1469 N N . ILE A 1 182 ? -2.097 5.396 -32.713 1.00 80.94 182 ILE A N 1
ATOM 1470 C CA . ILE A 1 182 ? -1.212 5.656 -33.843 1.00 80.94 182 ILE A CA 1
ATOM 1471 C C . ILE A 1 182 ? 0.221 5.773 -33.329 1.00 80.94 182 ILE A C 1
ATOM 1473 O O . ILE A 1 182 ? 0.599 6.754 -32.688 1.00 80.94 182 ILE A O 1
ATOM 1477 N N . PHE A 1 183 ? 1.041 4.768 -33.612 1.00 77.50 183 PHE A N 1
ATOM 1478 C CA . PHE A 1 183 ? 2.479 4.917 -33.448 1.00 77.50 183 PHE A CA 1
ATOM 1479 C C . PHE A 1 183 ? 2.979 5.887 -34.521 1.00 77.50 183 PHE A C 1
ATOM 1481 O O . PHE A 1 183 ? 2.663 5.746 -35.706 1.00 77.50 183 PHE A O 1
ATOM 1488 N N . GLY A 1 184 ? 3.701 6.925 -34.094 1.00 77.50 184 GLY A N 1
ATOM 1489 C CA . GLY A 1 184 ? 4.378 7.828 -35.019 1.00 77.50 184 GLY A CA 1
ATOM 1490 C C . GLY A 1 184 ? 5.401 7.070 -35.867 1.00 77.50 184 GLY A C 1
ATOM 1491 O O . GLY A 1 184 ? 5.781 5.947 -35.544 1.00 77.50 184 GLY A O 1
ATOM 1492 N N . THR A 1 185 ? 5.860 7.685 -36.954 1.00 80.31 185 THR A N 1
ATOM 1493 C CA . THR A 1 185 ? 6.911 7.099 -37.792 1.00 80.31 185 THR A CA 1
ATOM 1494 C C . THR A 1 185 ? 8.146 6.782 -36.946 1.00 80.31 185 THR A C 1
ATOM 1496 O O . THR A 1 185 ? 8.727 7.685 -36.343 1.00 80.31 185 THR A O 1
ATOM 1499 N N . GLU A 1 186 ? 8.561 5.516 -36.916 1.00 75.44 186 GLU A N 1
ATOM 1500 C CA . GLU A 1 186 ? 9.836 5.118 -36.321 1.00 75.44 186 GLU A CA 1
ATOM 1501 C C . GLU A 1 186 ? 10.973 5.738 -37.149 1.00 75.44 186 GLU A C 1
ATOM 1503 O O . GLU A 1 186 ? 11.133 5.450 -38.336 1.00 75.44 186 GLU A O 1
ATOM 1508 N N . LEU A 1 187 ? 11.725 6.663 -36.545 1.00 79.38 187 LEU A N 1
ATOM 1509 C CA . LEU A 1 187 ? 12.879 7.303 -37.173 1.00 79.38 187 LEU A CA 1
ATOM 1510 C C . LEU A 1 187 ? 14.155 6.637 -36.665 1.00 79.38 187 LEU A C 1
ATOM 1512 O O . LEU A 1 187 ? 14.562 6.840 -35.523 1.00 79.38 187 LEU A O 1
ATOM 1516 N N . GLU A 1 188 ? 14.814 5.877 -37.531 1.00 75.25 188 GLU A N 1
ATOM 1517 C CA . GLU A 1 188 ? 16.154 5.366 -37.262 1.00 75.25 188 GLU A CA 1
ATOM 1518 C C . GLU A 1 188 ? 17.188 6.466 -37.567 1.00 75.25 188 GLU A C 1
ATOM 1520 O O . GLU A 1 188 ? 17.382 6.863 -38.718 1.00 75.25 188 GLU A O 1
ATOM 1525 N N . ILE A 1 189 ? 17.836 7.010 -36.530 1.00 79.56 189 ILE A N 1
ATOM 1526 C CA . ILE A 1 189 ? 18.840 8.077 -36.668 1.00 79.56 189 ILE A CA 1
ATOM 1527 C C . ILE A 1 189 ? 20.238 7.469 -36.560 1.00 79.56 189 ILE A C 1
ATOM 1529 O O . ILE A 1 189 ? 20.635 6.976 -35.507 1.00 79.56 189 ILE A O 1
ATOM 1533 N N . SER A 1 190 ? 21.022 7.576 -37.631 1.00 79.69 190 SER A N 1
ATOM 1534 C CA . SER A 1 190 ? 22.454 7.259 -37.618 1.00 79.69 190 SER A CA 1
ATOM 1535 C C . SER A 1 190 ? 23.291 8.537 -37.508 1.00 79.69 190 SER A C 1
ATOM 1537 O O . SER A 1 190 ? 23.163 9.437 -38.338 1.00 79.69 190 SER A O 1
ATOM 1539 N N . GLN A 1 191 ? 24.170 8.628 -36.501 1.00 74.00 191 GLN A N 1
ATOM 1540 C CA . GLN A 1 191 ? 25.060 9.778 -36.286 1.00 74.00 191 GLN A CA 1
ATOM 1541 C C . GLN A 1 191 ? 26.511 9.442 -36.653 1.00 74.00 191 GLN A C 1
ATOM 1543 O O . GLN A 1 191 ? 27.120 8.546 -36.072 1.00 74.00 191 GLN A O 1
ATOM 1548 N N . ILE A 1 192 ? 27.104 10.230 -37.553 1.00 74.88 192 ILE A N 1
ATOM 1549 C CA . ILE A 1 192 ? 28.546 10.205 -37.830 1.00 74.88 192 ILE A CA 1
ATOM 1550 C C . ILE A 1 192 ? 29.200 11.359 -37.061 1.00 74.88 192 ILE A C 1
ATOM 1552 O O . ILE A 1 192 ? 28.886 12.525 -37.294 1.00 74.88 192 ILE A O 1
ATOM 1556 N N . VAL A 1 193 ? 30.112 11.043 -36.138 1.00 79.81 193 VAL A N 1
ATOM 1557 C CA . VAL A 1 193 ? 30.851 12.041 -35.346 1.00 79.81 193 VAL A CA 1
ATOM 1558 C C . VAL A 1 193 ? 32.271 12.182 -35.888 1.00 79.81 193 VAL A C 1
ATOM 1560 O O . VAL A 1 193 ? 33.100 11.294 -35.700 1.00 79.81 193 VAL A O 1
ATOM 1563 N N . VAL A 1 194 ? 32.574 13.323 -36.511 1.00 79.00 194 VAL A N 1
ATOM 1564 C CA . VAL A 1 194 ? 33.943 13.692 -36.902 1.00 79.00 194 VAL A CA 1
ATOM 1565 C C . VAL A 1 194 ? 34.547 14.548 -35.795 1.00 79.00 194 VAL A C 1
ATOM 1567 O O . VAL A 1 194 ? 34.095 15.663 -35.539 1.00 79.00 194 VAL A O 1
ATOM 1570 N N . LYS A 1 195 ? 35.560 14.019 -35.105 1.00 81.38 195 LYS A N 1
ATOM 1571 C CA . LYS A 1 195 ? 36.294 14.773 -34.082 1.00 81.38 195 LYS A CA 1
ATOM 1572 C C . LYS A 1 195 ? 37.271 15.724 -34.790 1.00 81.38 195 LYS A C 1
ATOM 1574 O O . LYS A 1 195 ? 38.088 15.229 -35.563 1.00 81.38 195 LYS A O 1
ATOM 1579 N N . PRO A 1 196 ? 37.207 17.048 -34.563 1.00 80.38 196 PRO A N 1
ATOM 1580 C CA . PRO A 1 196 ? 38.132 17.976 -35.199 1.00 80.38 196 PRO A CA 1
ATOM 1581 C C . PRO A 1 196 ? 39.554 17.758 -34.675 1.00 80.38 196 PRO A C 1
ATOM 1583 O O . PRO A 1 196 ? 39.764 17.587 -33.471 1.00 80.38 196 PRO A O 1
ATOM 1586 N N . GLU A 1 197 ? 40.533 17.792 -35.577 1.00 80.06 197 GLU A N 1
ATOM 1587 C CA . GLU A 1 197 ? 41.940 17.841 -35.192 1.00 80.06 197 GLU A CA 1
ATOM 1588 C C . GLU A 1 197 ? 42.277 19.235 -34.654 1.00 80.06 197 GLU A C 1
ATOM 1590 O O . GLU A 1 197 ? 41.882 20.260 -35.211 1.00 80.06 197 GLU A O 1
ATOM 1595 N N . VAL A 1 198 ? 42.983 19.280 -33.525 1.00 82.19 198 VAL A N 1
ATOM 1596 C CA . VAL A 1 198 ? 43.382 20.537 -32.884 1.00 82.19 198 VAL A CA 1
ATOM 1597 C C . VAL A 1 198 ? 44.496 21.224 -33.678 1.00 82.19 198 VAL A C 1
ATOM 1599 O O . VAL A 1 198 ? 45.543 20.619 -33.917 1.00 82.19 198 VAL A O 1
ATOM 1602 N N . SER A 1 199 ? 44.287 22.499 -34.033 1.00 86.00 199 SER A N 1
ATOM 1603 C CA . SER A 1 199 ? 45.294 23.344 -34.692 1.00 86.00 199 SER A CA 1
ATOM 1604 C C . SER A 1 199 ? 46.550 23.494 -33.827 1.00 86.00 199 SER A C 1
ATOM 1606 O O . SER A 1 199 ? 46.469 23.606 -32.599 1.00 86.00 199 SER A O 1
ATOM 1608 N N . ASP A 1 200 ? 47.721 23.540 -34.463 1.00 84.50 200 ASP A N 1
ATOM 1609 C CA . ASP A 1 200 ? 48.998 23.729 -33.772 1.00 84.50 200 ASP A CA 1
ATOM 1610 C C . ASP A 1 200 ? 49.087 25.086 -33.057 1.00 84.50 200 ASP A C 1
ATOM 1612 O O . ASP A 1 200 ? 49.750 25.190 -32.023 1.00 84.50 200 ASP A O 1
ATOM 1616 N N . ASP A 1 201 ? 48.357 26.100 -33.529 1.00 85.50 201 ASP A N 1
ATOM 1617 C CA . ASP A 1 201 ? 48.257 27.397 -32.852 1.00 85.50 201 ASP A CA 1
ATOM 1618 C C . ASP A 1 201 ? 47.520 27.287 -31.516 1.00 85.50 201 ASP A C 1
ATOM 1620 O O . ASP A 1 201 ? 47.915 27.909 -30.530 1.00 85.50 201 ASP A O 1
ATOM 1624 N N . ASP A 1 202 ? 46.471 26.466 -31.446 1.00 83.81 202 ASP A N 1
ATOM 1625 C CA . ASP A 1 202 ? 45.737 26.258 -30.199 1.00 83.81 202 ASP A CA 1
ATOM 1626 C C . ASP A 1 202 ? 46.530 25.377 -29.233 1.00 83.81 202 ASP A C 1
ATOM 1628 O O . ASP A 1 202 ? 46.525 25.641 -28.030 1.00 83.81 202 ASP A O 1
ATOM 1632 N N . LYS A 1 203 ? 47.309 24.407 -29.738 1.00 84.75 203 LYS A N 1
ATOM 1633 C CA . LYS A 1 203 ? 48.288 23.683 -28.909 1.00 84.75 203 LYS A CA 1
ATOM 1634 C C . LYS A 1 203 ? 49.301 24.649 -28.300 1.00 84.75 203 LYS A C 1
ATOM 1636 O O . LYS A 1 203 ? 49.505 24.603 -27.090 1.00 84.75 203 LYS A O 1
ATOM 1641 N N . LYS A 1 204 ? 49.888 25.548 -29.100 1.00 88.19 204 LYS A N 1
ATOM 1642 C CA . LYS A 1 204 ? 50.847 26.556 -28.616 1.00 88.19 204 LYS A CA 1
ATOM 1643 C C . LYS A 1 204 ? 50.227 27.483 -27.579 1.00 88.19 204 LYS A C 1
ATOM 1645 O O . LYS A 1 204 ? 50.772 27.592 -26.492 1.00 88.19 204 LYS A O 1
ATOM 1650 N N . LYS A 1 205 ? 49.036 28.036 -27.831 1.00 88.12 205 LYS A N 1
ATOM 1651 C CA . LYS A 1 205 ? 48.326 28.877 -26.846 1.00 88.12 205 LYS A CA 1
ATOM 1652 C C . LYS A 1 205 ? 48.123 28.170 -25.506 1.00 88.12 205 LYS A C 1
ATOM 1654 O O . LYS A 1 205 ? 48.242 28.796 -24.453 1.00 88.12 205 LYS A O 1
ATOM 1659 N N . ILE A 1 206 ? 47.779 26.880 -25.525 1.00 86.38 206 ILE A N 1
ATOM 1660 C CA . ILE A 1 206 ? 47.610 26.100 -24.295 1.00 86.38 206 ILE A CA 1
ATOM 1661 C C . ILE A 1 206 ? 48.961 25.828 -23.630 1.00 86.38 206 ILE A C 1
ATOM 1663 O O . ILE A 1 206 ? 49.053 25.976 -22.414 1.00 86.38 206 ILE A O 1
ATOM 1667 N N . VAL A 1 207 ? 50.003 25.491 -24.393 1.00 88.56 207 VAL A N 1
ATOM 1668 C CA . VAL A 1 207 ? 51.367 25.307 -23.872 1.00 88.56 207 VAL A CA 1
ATOM 1669 C C . VAL A 1 207 ? 51.875 26.593 -23.220 1.00 88.56 207 VAL A C 1
ATOM 1671 O O . VAL A 1 207 ? 52.237 26.553 -22.049 1.00 88.56 207 VAL A O 1
ATOM 1674 N N . ASP A 1 208 ? 51.778 27.736 -23.895 1.00 90.62 208 ASP A N 1
ATOM 1675 C CA . ASP A 1 208 ? 52.200 29.042 -23.375 1.00 90.62 208 ASP A CA 1
ATOM 1676 C C . ASP A 1 208 ? 51.437 29.404 -22.091 1.00 90.62 208 ASP A C 1
ATOM 1678 O O . ASP A 1 208 ? 52.006 29.878 -21.103 1.00 90.62 208 ASP A O 1
ATOM 1682 N N . ARG A 1 209 ? 50.128 29.115 -22.056 1.00 85.69 209 ARG A N 1
ATOM 1683 C CA . ARG A 1 209 ? 49.300 29.303 -20.857 1.00 85.69 209 ARG A CA 1
ATOM 1684 C C . ARG A 1 209 ? 49.746 28.396 -19.708 1.00 85.69 209 ARG A C 1
ATOM 1686 O O . ARG A 1 209 ? 49.775 28.848 -18.564 1.00 85.69 209 ARG A O 1
ATOM 1693 N N . LEU A 1 210 ? 50.081 27.135 -19.983 1.00 86.50 210 LEU A N 1
ATOM 1694 C CA . LEU A 1 210 ? 50.580 26.186 -18.981 1.00 86.50 210 LEU A CA 1
ATOM 1695 C C . LEU A 1 210 ? 51.980 26.567 -18.481 1.00 86.50 210 LEU A C 1
ATOM 1697 O O . LEU A 1 210 ? 52.254 26.423 -17.290 1.00 86.50 210 LEU A O 1
ATOM 1701 N N . GLU A 1 211 ? 52.845 27.089 -19.347 1.00 87.50 211 GLU A N 1
ATOM 1702 C CA . GLU A 1 211 ? 54.176 27.578 -18.981 1.00 87.50 211 GLU A CA 1
ATOM 1703 C C . GLU A 1 211 ? 54.107 28.836 -18.115 1.00 87.50 211 GLU A C 1
ATOM 1705 O O . GLU A 1 211 ? 54.782 28.905 -17.089 1.00 87.50 211 GLU A O 1
ATOM 1710 N N . SER A 1 212 ? 53.224 29.783 -18.443 1.00 84.44 212 SER A N 1
ATOM 1711 C CA . SER A 1 212 ? 52.943 30.939 -17.583 1.00 84.44 212 SER A CA 1
ATOM 1712 C C . SER A 1 212 ? 52.472 30.505 -16.189 1.00 84.44 212 SER A C 1
ATOM 1714 O O . SER A 1 212 ? 52.987 30.993 -15.184 1.00 84.44 212 SER A O 1
ATOM 1716 N N . ILE A 1 213 ? 51.557 29.532 -16.110 1.00 82.69 213 ILE A N 1
ATOM 1717 C CA . ILE A 1 213 ? 51.088 28.977 -14.831 1.00 82.69 213 ILE A CA 1
ATOM 1718 C C . ILE A 1 213 ? 52.232 28.298 -14.065 1.00 82.69 213 ILE A C 1
ATOM 1720 O O . ILE A 1 213 ? 52.349 28.487 -12.855 1.00 82.69 213 ILE A O 1
ATOM 1724 N N . ARG A 1 214 ? 53.088 27.524 -14.747 1.00 82.81 214 ARG A N 1
ATOM 1725 C CA . ARG A 1 214 ? 54.260 26.882 -14.132 1.00 82.81 214 ARG A CA 1
ATOM 1726 C C . ARG A 1 214 ? 55.206 27.927 -13.539 1.00 82.81 214 ARG A C 1
ATOM 1728 O O . ARG A 1 214 ? 55.620 27.774 -12.392 1.00 82.81 214 ARG A O 1
ATOM 1735 N N . ASN A 1 215 ? 55.518 28.980 -14.290 1.00 85.19 215 ASN A N 1
ATOM 1736 C CA . ASN A 1 215 ? 56.421 30.041 -13.846 1.00 85.19 215 ASN A CA 1
ATOM 1737 C C . ASN A 1 215 ? 55.856 30.793 -12.631 1.00 85.19 215 ASN A C 1
ATOM 1739 O O . ASN A 1 215 ? 56.586 31.035 -11.673 1.00 85.19 215 ASN A O 1
ATOM 1743 N N . ASP A 1 216 ? 54.550 31.070 -12.603 1.00 80.56 216 ASP A N 1
ATOM 1744 C CA . ASP A 1 216 ? 53.896 31.707 -11.452 1.00 80.56 216 ASP A CA 1
ATOM 1745 C C . ASP A 1 216 ? 53.972 30.862 -10.167 1.00 80.56 216 ASP A C 1
ATOM 1747 O O . ASP A 1 216 ? 54.103 31.401 -9.066 1.00 80.56 216 ASP A O 1
ATOM 1751 N N . VAL A 1 217 ? 53.885 29.536 -10.290 1.00 80.94 217 VAL A N 1
ATOM 1752 C CA . VAL A 1 217 ? 53.933 28.620 -9.139 1.00 80.94 217 VAL A CA 1
ATOM 1753 C C . VAL A 1 217 ? 55.368 28.412 -8.651 1.00 80.94 217 VAL A C 1
ATOM 1755 O O . VAL A 1 217 ? 55.611 28.435 -7.448 1.00 80.94 217 VAL A O 1
ATOM 1758 N N . VAL A 1 218 ? 56.320 28.215 -9.567 1.00 81.81 218 VAL A N 1
ATOM 1759 C CA . VAL A 1 218 ? 57.708 27.854 -9.226 1.00 81.81 218 VAL A CA 1
ATOM 1760 C C . VAL A 1 218 ? 58.556 29.075 -8.874 1.00 81.81 218 VAL A C 1
ATOM 1762 O O . VAL A 1 218 ? 59.346 29.012 -7.938 1.00 81.81 218 VAL A O 1
ATOM 1765 N N . VAL A 1 219 ? 58.407 30.178 -9.613 1.00 77.75 219 VAL A N 1
ATOM 1766 C CA . VAL A 1 219 ? 59.266 31.368 -9.482 1.00 77.75 219 VAL A CA 1
ATOM 1767 C C . VAL A 1 219 ? 58.619 32.421 -8.588 1.00 77.75 219 VAL A C 1
ATOM 1769 O O . VAL A 1 219 ? 59.263 32.934 -7.679 1.00 77.75 219 VAL A O 1
ATOM 1772 N N . ASN A 1 220 ? 57.333 32.709 -8.805 1.00 75.94 220 ASN A N 1
ATOM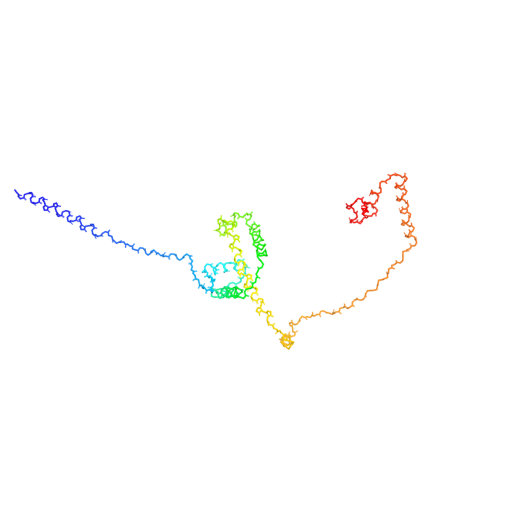 1773 C CA . ASN A 1 220 ? 56.610 33.747 -8.058 1.00 75.94 220 ASN A CA 1
ATOM 1774 C C . ASN A 1 220 ? 55.985 33.225 -6.748 1.00 75.94 220 ASN A C 1
ATOM 1776 O O . ASN A 1 220 ? 55.336 33.986 -6.032 1.00 75.94 220 ASN A O 1
ATOM 1780 N N . GLY A 1 221 ? 56.150 31.933 -6.430 1.00 74.94 221 GLY A N 1
ATOM 1781 C CA . GLY A 1 221 ? 55.699 31.324 -5.173 1.00 74.94 221 GLY A CA 1
ATOM 1782 C C . GLY A 1 221 ? 54.177 31.265 -4.990 1.00 74.94 221 GLY A C 1
ATOM 1783 O O . GLY A 1 221 ? 53.696 31.123 -3.864 1.00 74.94 221 GLY A O 1
ATOM 1784 N N . SER A 1 222 ? 53.395 31.388 -6.067 1.00 76.19 222 SER A N 1
ATOM 1785 C CA . SER A 1 222 ? 51.931 31.326 -5.988 1.00 76.19 222 SER A CA 1
ATOM 1786 C C . SER A 1 222 ? 51.452 29.916 -5.637 1.00 76.19 222 SER A C 1
ATOM 1788 O O . SER A 1 222 ? 51.929 28.926 -6.194 1.00 76.19 222 SER A O 1
ATOM 1790 N N . SER A 1 223 ? 50.460 29.798 -4.746 1.00 74.81 223 SER A N 1
ATOM 1791 C CA . SER A 1 223 ? 49.933 28.479 -4.375 1.00 74.81 223 SER A CA 1
ATOM 1792 C C . SER A 1 223 ? 49.213 27.809 -5.555 1.00 74.81 223 SER A C 1
ATOM 1794 O O . SER A 1 223 ? 48.320 28.387 -6.182 1.00 74.81 223 SER A O 1
ATOM 1796 N N . PHE A 1 224 ? 49.577 26.554 -5.840 1.00 73.25 224 PHE A N 1
ATOM 1797 C CA . PHE A 1 224 ? 49.007 25.763 -6.940 1.00 73.25 224 PHE A CA 1
ATOM 1798 C C . PHE A 1 224 ? 47.471 25.682 -6.869 1.00 73.25 224 PHE A C 1
ATOM 1800 O O . PHE A 1 224 ? 46.782 25.824 -7.879 1.00 73.25 224 PHE A O 1
ATOM 1807 N N . CYS A 1 225 ? 46.931 25.543 -5.653 1.00 69.06 225 CYS A N 1
ATOM 1808 C CA . CYS A 1 225 ? 45.493 25.463 -5.393 1.00 69.06 225 CYS A CA 1
ATOM 1809 C C . CYS A 1 225 ? 44.741 26.742 -5.818 1.00 69.06 225 CYS A C 1
ATOM 1811 O O . CYS A 1 225 ? 43.658 26.665 -6.401 1.00 69.06 225 CYS A O 1
ATOM 1813 N N . HIS A 1 226 ? 45.335 27.922 -5.602 1.00 74.00 226 HIS A N 1
ATOM 1814 C CA . HIS A 1 226 ? 44.722 29.196 -5.978 1.00 74.00 226 HIS A CA 1
ATOM 1815 C C . HIS A 1 226 ? 44.637 29.367 -7.503 1.00 74.00 226 HIS A C 1
ATOM 1817 O O . HIS A 1 226 ? 43.585 29.731 -8.029 1.00 74.00 226 HIS A O 1
ATOM 1823 N N . LYS A 1 227 ? 45.710 29.036 -8.237 1.00 72.69 227 LYS A N 1
ATOM 1824 C CA . LYS A 1 227 ? 45.725 29.138 -9.707 1.00 72.69 227 LYS A CA 1
ATOM 1825 C C . LYS A 1 227 ? 44.843 28.068 -10.368 1.00 72.69 227 LYS A C 1
ATOM 1827 O O . LYS A 1 227 ? 44.150 28.368 -11.340 1.00 72.69 227 LYS A O 1
ATOM 1832 N N . GLY A 1 228 ? 44.810 26.853 -9.810 1.00 67.50 228 GLY A N 1
ATOM 1833 C CA . GLY A 1 228 ? 43.967 25.750 -10.284 1.00 67.50 228 GLY A CA 1
ATOM 1834 C C . GLY A 1 228 ? 42.474 26.092 -10.286 1.00 67.50 228 GLY A C 1
ATOM 1835 O O . GLY A 1 228 ? 41.786 25.828 -11.270 1.00 67.50 228 GLY A O 1
ATOM 1836 N N . ASN A 1 229 ? 41.988 26.783 -9.249 1.00 67.88 229 ASN A N 1
ATOM 1837 C CA . ASN A 1 229 ? 40.583 27.197 -9.157 1.00 67.88 229 ASN A CA 1
ATOM 1838 C C . ASN A 1 229 ? 40.136 28.182 -10.248 1.00 67.88 229 ASN A C 1
ATOM 1840 O O . ASN A 1 229 ? 38.973 28.148 -10.650 1.00 67.88 229 ASN A O 1
ATOM 1844 N N . PHE A 1 230 ? 41.028 29.060 -10.712 1.00 66.19 230 PHE A N 1
ATOM 1845 C CA . PHE A 1 230 ? 40.711 30.054 -11.743 1.00 66.19 230 PHE A CA 1
ATOM 1846 C C . PHE A 1 230 ? 40.810 29.480 -13.163 1.00 66.19 230 PHE A C 1
ATOM 1848 O O . PHE A 1 230 ? 40.083 29.888 -14.064 1.00 66.19 230 PHE A O 1
ATOM 1855 N N . VAL A 1 231 ? 41.720 28.527 -13.377 1.00 67.25 231 VAL A N 1
ATOM 1856 C CA . VAL A 1 231 ? 41.980 27.936 -14.698 1.00 67.25 231 VAL A CA 1
ATOM 1857 C C . VAL A 1 231 ? 41.000 26.809 -15.017 1.00 67.25 231 VAL A C 1
ATOM 1859 O O . VAL A 1 231 ? 40.549 26.692 -16.156 1.00 67.25 231 VAL A O 1
ATOM 1862 N N . PHE A 1 232 ? 40.641 25.999 -14.023 1.00 61.78 232 PHE A N 1
ATOM 1863 C CA . PHE A 1 232 ? 39.784 24.838 -14.208 1.00 61.78 232 PHE A CA 1
ATOM 1864 C C . PHE A 1 232 ? 38.405 25.089 -13.593 1.00 61.78 232 PHE A C 1
ATOM 1866 O O . PHE A 1 232 ? 38.098 24.687 -12.474 1.00 61.78 232 PHE A O 1
ATOM 1873 N N . SER A 1 233 ? 37.524 25.719 -14.368 1.00 53.41 233 SER A N 1
ATOM 1874 C CA . SER A 1 233 ? 36.134 26.008 -13.981 1.00 53.41 233 SER A CA 1
ATOM 1875 C C . SER A 1 233 ? 35.211 24.779 -13.980 1.00 53.41 233 SER A C 1
ATOM 1877 O O . SER A 1 233 ? 34.004 24.920 -14.156 1.00 53.41 233 SER A O 1
ATOM 1879 N N . ARG A 1 234 ? 35.737 23.560 -13.796 1.00 53.91 234 ARG A N 1
ATOM 1880 C CA . ARG A 1 234 ? 34.907 22.351 -13.695 1.00 53.91 234 ARG A CA 1
ATOM 1881 C C . ARG A 1 234 ? 34.374 22.217 -12.261 1.00 53.91 234 ARG A C 1
ATOM 1883 O O . ARG A 1 234 ? 35.187 22.085 -11.346 1.00 53.91 234 ARG A O 1
ATOM 1890 N N . PRO A 1 235 ? 33.043 22.236 -12.042 1.00 52.28 235 PRO A N 1
ATOM 1891 C CA . PRO A 1 235 ? 32.457 22.310 -10.699 1.00 52.28 235 PRO A CA 1
ATOM 1892 C C . PRO A 1 235 ? 32.895 21.187 -9.750 1.00 52.28 235 PRO A C 1
ATOM 1894 O O . PRO A 1 235 ? 33.060 21.427 -8.559 1.00 52.28 235 PRO A O 1
ATOM 1897 N N . TRP A 1 236 ? 33.133 19.983 -10.277 1.00 53.19 236 TRP A N 1
ATOM 1898 C CA . TRP A 1 236 ? 33.348 18.780 -9.471 1.00 53.19 236 TRP A CA 1
ATOM 1899 C C . TRP A 1 236 ? 34.745 18.648 -8.843 1.00 53.19 236 TRP A C 1
ATOM 1901 O O . TRP A 1 236 ? 34.901 17.911 -7.878 1.00 53.19 236 TRP A O 1
ATOM 1911 N N . TYR A 1 237 ? 35.758 19.369 -9.338 1.00 51.91 237 TYR A N 1
ATOM 1912 C CA . TYR A 1 237 ? 37.128 19.307 -8.797 1.00 51.91 237 TYR A CA 1
ATOM 1913 C C . TYR A 1 237 ? 37.368 20.252 -7.607 1.00 51.91 237 TYR A C 1
ATOM 1915 O O . TYR A 1 237 ? 38.396 20.162 -6.935 1.00 51.91 237 TYR A O 1
ATOM 1923 N N . LYS A 1 238 ? 36.434 21.173 -7.338 1.00 54.78 238 LYS A N 1
ATOM 1924 C CA . LYS A 1 238 ? 36.596 22.230 -6.326 1.00 54.78 238 LYS A CA 1
ATOM 1925 C C . LYS A 1 238 ? 36.487 21.724 -4.884 1.00 54.78 238 LYS A C 1
ATOM 1927 O O . LYS A 1 238 ? 36.970 22.392 -3.976 1.00 54.78 238 LYS A O 1
ATOM 1932 N N . THR A 1 239 ? 35.884 20.558 -4.666 1.00 52.97 239 THR A N 1
ATOM 1933 C CA . THR A 1 239 ? 35.539 20.031 -3.335 1.00 52.97 239 THR A CA 1
ATOM 1934 C C . THR A 1 239 ? 36.734 19.503 -2.536 1.00 52.97 239 THR A C 1
ATOM 1936 O O . THR A 1 239 ? 36.685 19.538 -1.312 1.00 52.97 239 THR A O 1
ATOM 1939 N N . ASN A 1 240 ? 37.839 19.109 -3.185 1.00 53.12 240 ASN A N 1
ATOM 1940 C CA . ASN A 1 240 ? 38.965 18.434 -2.511 1.00 53.12 240 ASN A CA 1
ATOM 1941 C C . ASN A 1 240 ? 40.272 19.255 -2.474 1.00 53.12 240 ASN A C 1
ATOM 1943 O O . ASN A 1 240 ? 41.348 18.711 -2.218 1.00 53.12 240 ASN A O 1
ATOM 1947 N N . GLY A 1 241 ? 40.218 20.562 -2.762 1.00 53.62 241 GLY A N 1
ATOM 1948 C CA . GLY A 1 241 ? 41.386 21.451 -2.663 1.00 53.62 241 GLY A CA 1
ATOM 1949 C C . GLY A 1 241 ? 42.583 21.031 -3.528 1.00 53.62 241 GLY A C 1
ATOM 1950 O O . GLY A 1 241 ? 43.725 21.259 -3.133 1.00 53.62 241 GLY A O 1
ATOM 1951 N N . TRP A 1 242 ? 42.328 20.391 -4.676 1.00 54.44 242 TRP A N 1
ATOM 1952 C CA . TRP A 1 242 ? 43.350 19.907 -5.618 1.00 54.44 242 TRP A CA 1
ATOM 1953 C C . TRP A 1 242 ? 44.353 18.890 -5.043 1.00 54.44 242 TRP A C 1
ATOM 1955 O O . TRP A 1 242 ? 45.381 18.623 -5.662 1.00 54.44 242 TRP A O 1
ATOM 1965 N N . LYS A 1 243 ? 44.060 18.280 -3.888 1.00 54.75 243 LYS A N 1
ATOM 1966 C CA . LYS A 1 243 ? 44.834 17.156 -3.352 1.00 54.75 243 LYS A CA 1
ATOM 1967 C C . LYS A 1 243 ? 44.246 15.852 -3.876 1.00 54.75 243 LYS A C 1
ATOM 1969 O O . LYS A 1 243 ? 43.155 15.452 -3.475 1.00 54.75 243 LYS A O 1
ATOM 1974 N N . THR A 1 244 ? 44.966 15.169 -4.758 1.00 49.88 244 THR A N 1
ATOM 1975 C CA . THR A 1 244 ? 44.670 13.766 -5.051 1.00 49.88 244 THR A CA 1
ATOM 1976 C C . THR A 1 244 ? 45.216 12.939 -3.896 1.00 49.88 244 THR A C 1
ATOM 1978 O O . THR A 1 244 ? 46.427 12.887 -3.695 1.00 49.88 244 THR A O 1
ATOM 1981 N N . ASN A 1 245 ? 44.332 12.327 -3.109 1.00 42.59 245 ASN A N 1
ATOM 1982 C CA . ASN A 1 245 ? 44.737 11.291 -2.170 1.00 42.59 245 ASN A CA 1
ATOM 1983 C C . ASN A 1 245 ? 45.221 10.094 -2.999 1.00 42.59 245 ASN A C 1
ATOM 1985 O O . ASN A 1 245 ? 44.410 9.312 -3.488 1.00 42.59 245 ASN A O 1
ATOM 1989 N N . THR A 1 246 ? 46.528 10.004 -3.238 1.00 44.91 246 THR A N 1
ATOM 1990 C CA . THR A 1 246 ? 47.154 8.750 -3.653 1.00 44.91 246 THR A CA 1
ATOM 1991 C C . THR A 1 246 ? 47.081 7.821 -2.454 1.00 44.91 246 THR A C 1
ATOM 1993 O O . THR A 1 246 ? 47.907 7.911 -1.544 1.00 44.91 246 THR A O 1
ATOM 1996 N N . ARG A 1 247 ? 46.030 7.005 -2.430 1.00 36.28 247 ARG A N 1
ATOM 1997 C CA . ARG A 1 247 ? 46.026 5.768 -1.664 1.00 36.28 247 ARG A CA 1
ATOM 1998 C C . ARG A 1 247 ? 46.820 4.718 -2.427 1.00 36.28 247 ARG A C 1
ATOM 2000 O O . ARG A 1 247 ? 46.725 4.734 -3.675 1.00 36.28 247 ARG A O 1
#